Protein AF-A0A382SVU5-F1 (afdb_monomer_lite)

Organism: NCBI:txid408172

Secondary structure (DSSP, 8-state):
--HHHHHHHHHHHHHHHHHHHHHHHHHH-GGGGGS-HHHHHHHHHHHHHHHHHHHTTTS---HHHHHHHHHHHHHHHHHHHHHHT-HHHHHHHHHHHHHHHHHHHTPPPPTTIIIIIHHHHHHHHHSPPPTTGGGT-STTT---HHHHHHHHT-BTTTBTTTTTHHHHHHHHHHHHHHHIIIII-SS----HHHHHHHHHHHHHHHHTTSTTTTTTHHHHHHHHHHHHHHHHHHHHHHHHTS-----

pLDDT: mean 88.9, std 10.27, range [45.38, 98.56]

Radius of gyration: 19.32 Å; chains: 1; bounding box: 48×36×71 Å

Foldseek 3Di:
DPLVVVLVLVVLVQQLLLLQLCVQCVVPPVVSLPDASLNSNVSSLVSQLVCLVVCLQPDFLAAVNLVVSSVSSNVSSVVSCVVVVCVVLVVLLVVLLVVLVVLLVPADAAPCCVPQLQVLLVCSHVHRDDPPPCVVDVSSVDDDSLSSSQNSSQHPPCGNSCSLCLLVSLLSSLLSNLCCVAPVPPDDDPDPSNVLSVVLNVCLVVVCSHSNHPPDVNSVVSVVSVCVVVVVVVVVVVVVVPPPDDD

Structure (mmCIF, N/CA/C/O backbone):
data_AF-A0A382SVU5-F1
#
_entry.id   AF-A0A382SVU5-F1
#
loop_
_atom_site.group_PDB
_atom_site.id
_atom_site.type_symbol
_atom_site.label_atom_id
_atom_site.label_alt_id
_atom_site.label_comp_id
_atom_site.label_asym_id
_atom_site.label_entity_id
_atom_site.label_seq_id
_atom_site.pdbx_PDB_ins_code
_atom_site.Cartn_x
_atom_site.Cartn_y
_atom_site.Cartn_z
_atom_site.occupancy
_atom_site.B_iso_or_equiv
_atom_site.auth_seq_id
_atom_site.auth_comp_id
_atom_site.auth_asym_id
_atom_site.auth_atom_id
_atom_site.pdbx_PDB_model_num
ATOM 1 N N . MET A 1 1 ? -5.763 6.415 -20.884 1.00 79.56 1 MET A N 1
ATOM 2 C CA . MET A 1 1 ? -6.146 5.167 -20.185 1.00 79.56 1 MET A CA 1
ATOM 3 C C . MET A 1 1 ? -7.650 5.189 -19.975 1.00 79.56 1 MET A C 1
ATOM 5 O O . MET A 1 1 ? -8.168 6.258 -19.690 1.00 79.56 1 MET A O 1
ATOM 9 N N . ASN A 1 2 ? -8.350 4.063 -20.115 1.00 90.50 2 ASN A N 1
ATOM 10 C CA . ASN A 1 2 ? -9.767 3.999 -19.753 1.00 90.50 2 ASN A CA 1
ATOM 11 C C . ASN A 1 2 ? -9.898 4.060 -18.217 1.00 90.50 2 ASN A C 1
ATOM 13 O O . ASN A 1 2 ? -9.354 3.204 -17.521 1.00 90.50 2 ASN A O 1
ATOM 17 N N . TYR A 1 3 ? -10.598 5.065 -17.687 1.00 91.00 3 TYR A N 1
ATOM 18 C CA . TYR A 1 3 ? -10.738 5.264 -16.241 1.00 91.00 3 TYR A CA 1
ATOM 19 C C . TYR A 1 3 ? -11.502 4.133 -15.543 1.00 91.00 3 TYR A C 1
ATOM 21 O O . TYR A 1 3 ? -11.160 3.781 -14.417 1.00 91.00 3 TYR A O 1
ATOM 29 N N . LEU A 1 4 ? -12.472 3.507 -16.220 1.00 93.00 4 LEU A N 1
ATOM 30 C CA . LEU A 1 4 ? -13.180 2.335 -15.691 1.00 93.00 4 LEU A CA 1
ATOM 31 C C . LEU A 1 4 ? -12.237 1.141 -15.549 1.00 93.00 4 LEU A C 1
ATOM 33 O O . LEU A 1 4 ? -12.278 0.425 -14.551 1.00 93.00 4 LEU A O 1
ATOM 37 N N . LEU A 1 5 ? -11.346 0.960 -16.526 1.00 94.19 5 LEU A N 1
ATOM 38 C CA . LEU A 1 5 ? -10.322 -0.077 -16.467 1.00 94.19 5 LEU A CA 1
ATOM 39 C C . LEU A 1 5 ? -9.361 0.178 -15.299 1.00 94.19 5 LEU A C 1
ATOM 41 O O . LEU A 1 5 ? -9.070 -0.735 -14.534 1.00 94.19 5 LEU A O 1
ATOM 45 N N . LEU A 1 6 ? -8.917 1.426 -15.124 1.00 94.31 6 LEU A N 1
ATOM 46 C CA . LEU A 1 6 ? -8.046 1.817 -14.014 1.00 94.31 6 LEU A CA 1
ATOM 47 C C . LEU A 1 6 ? -8.702 1.543 -12.653 1.00 94.31 6 LEU A C 1
ATOM 49 O O . LEU A 1 6 ? -8.064 0.965 -11.777 1.00 94.31 6 LEU A O 1
ATOM 53 N N . TYR A 1 7 ? -9.978 1.906 -12.502 1.00 95.50 7 TYR A N 1
ATOM 54 C CA . TYR A 1 7 ? -10.765 1.643 -11.297 1.00 95.50 7 TYR A CA 1
ATOM 55 C C . TYR A 1 7 ? -10.856 0.146 -10.994 1.00 95.50 7 TYR A C 1
ATOM 57 O O . TYR A 1 7 ? -10.564 -0.284 -9.879 1.00 95.50 7 TYR A O 1
ATOM 65 N N . PHE A 1 8 ? -11.189 -0.663 -12.002 1.00 95.81 8 PHE A N 1
ATOM 66 C CA . PHE A 1 8 ? -11.303 -2.112 -11.856 1.00 95.81 8 PHE A CA 1
ATOM 67 C C . PHE A 1 8 ? -9.983 -2.759 -11.417 1.00 95.81 8 PHE A C 1
ATOM 69 O O . PHE A 1 8 ? -9.957 -3.550 -10.473 1.00 95.81 8 PHE A O 1
ATOM 76 N N . PHE A 1 9 ? -8.871 -2.381 -12.049 1.00 96.31 9 PHE A N 1
ATOM 77 C CA . PHE A 1 9 ? -7.551 -2.872 -11.658 1.00 96.31 9 PHE A CA 1
ATOM 78 C C . PHE A 1 9 ? -7.143 -2.402 -10.263 1.00 96.31 9 PHE A C 1
ATOM 80 O O . PHE A 1 9 ? -6.614 -3.199 -9.494 1.00 96.31 9 PHE A O 1
ATOM 87 N N . ALA A 1 10 ? -7.418 -1.146 -9.905 1.00 96.38 10 ALA A N 1
ATOM 88 C CA . ALA A 1 10 ? -7.145 -0.639 -8.566 1.00 96.38 10 ALA A CA 1
ATOM 89 C C . ALA A 1 10 ? -7.921 -1.431 -7.495 1.00 96.38 10 ALA A C 1
ATOM 91 O O . ALA A 1 10 ? -7.346 -1.766 -6.461 1.00 96.38 10 ALA A O 1
ATOM 92 N N . ILE A 1 11 ? -9.179 -1.812 -7.760 1.00 97.00 11 ILE A N 1
ATOM 93 C CA . ILE A 1 11 ? -9.968 -2.670 -6.860 1.00 97.00 11 ILE A CA 1
ATOM 94 C C . ILE A 1 11 ? -9.332 -4.051 -6.720 1.00 97.00 11 ILE A C 1
ATOM 96 O O . ILE A 1 11 ? -9.135 -4.531 -5.602 1.00 97.00 11 ILE A O 1
ATOM 100 N N . ILE A 1 12 ? -9.000 -4.698 -7.841 1.00 97.25 12 ILE A N 1
ATOM 101 C CA . ILE A 1 12 ? -8.381 -6.031 -7.827 1.00 97.25 12 ILE A CA 1
ATOM 102 C C . ILE A 1 12 ? -7.067 -6.003 -7.050 1.00 97.25 12 ILE A C 1
ATOM 104 O O . ILE A 1 12 ? -6.812 -6.890 -6.234 1.00 97.25 12 ILE A O 1
ATOM 108 N N . LEU A 1 13 ? -6.251 -4.972 -7.268 1.00 98.00 13 LEU A N 1
ATOM 109 C CA . LEU A 1 13 ? -5.008 -4.774 -6.538 1.00 98.00 13 LEU A CA 1
ATOM 110 C C . LEU A 1 13 ? -5.272 -4.586 -5.044 1.00 98.00 13 LEU A C 1
ATOM 112 O O . LEU A 1 13 ? -4.621 -5.254 -4.249 1.00 98.00 13 LEU A O 1
ATOM 116 N N . SER A 1 14 ? -6.262 -3.786 -4.637 1.00 98.06 14 SER A N 1
ATOM 117 C CA . SER A 1 14 ? -6.645 -3.680 -3.222 1.00 98.06 14 SER A CA 1
ATOM 118 C C . SER A 1 14 ? -7.032 -5.027 -2.615 1.00 98.06 14 SER A C 1
ATOM 120 O O . SER A 1 14 ? -6.564 -5.352 -1.525 1.00 98.06 14 SER A O 1
ATOM 122 N N . PHE A 1 15 ? -7.818 -5.847 -3.316 1.00 98.19 15 PHE A N 1
ATOM 123 C CA . PHE A 1 15 ? -8.156 -7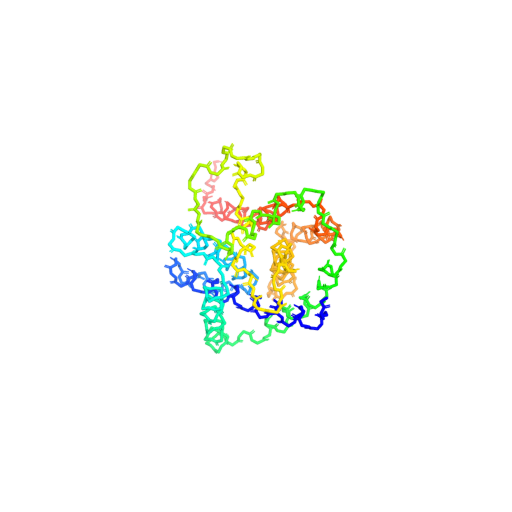.195 -2.849 1.00 98.19 15 PHE A CA 1
ATOM 124 C C . PHE A 1 15 ? -6.922 -8.089 -2.745 1.00 98.19 15 PHE A C 1
ATOM 126 O O . PHE A 1 15 ? -6.746 -8.779 -1.741 1.00 98.19 15 PHE A O 1
ATOM 133 N N . SER A 1 16 ? -6.028 -8.037 -3.732 1.00 98.44 16 SER A N 1
ATOM 134 C CA . SER A 1 16 ? -4.760 -8.759 -3.680 1.00 98.44 16 SER A CA 1
ATOM 135 C C . SER A 1 16 ? -3.897 -8.331 -2.493 1.00 98.44 16 SER A C 1
ATOM 137 O O . SER A 1 16 ? -3.329 -9.196 -1.825 1.00 98.44 16 SER A O 1
ATOM 139 N N . ILE A 1 17 ? -3.782 -7.024 -2.239 1.00 98.56 17 ILE A N 1
ATOM 140 C CA . ILE A 1 17 ? -3.004 -6.459 -1.134 1.00 98.56 17 ILE A CA 1
ATOM 141 C C . ILE A 1 17 ? -3.560 -6.987 0.192 1.00 98.56 17 ILE A C 1
ATOM 143 O O . ILE A 1 17 ? -2.821 -7.584 0.970 1.00 98.56 17 ILE A O 1
ATOM 147 N N . ILE A 1 18 ? -4.872 -6.879 0.418 1.00 98.44 18 ILE A N 1
ATOM 148 C CA . ILE A 1 18 ? -5.525 -7.406 1.628 1.00 98.44 18 ILE A CA 1
ATOM 149 C C . ILE A 1 18 ? -5.287 -8.918 1.770 1.00 98.44 18 ILE A C 1
ATOM 151 O O . ILE A 1 18 ? -4.985 -9.408 2.859 1.00 98.44 18 ILE A O 1
ATOM 155 N N . GLY A 1 19 ? -5.390 -9.674 0.674 1.00 98.12 19 GLY A N 1
ATOM 156 C CA . GLY A 1 19 ? -5.135 -11.112 0.668 1.00 98.12 19 GLY A CA 1
ATOM 157 C C . GLY A 1 19 ? -3.709 -11.477 1.079 1.00 98.12 19 GLY A C 1
ATOM 158 O O . GLY A 1 19 ? -3.516 -12.443 1.818 1.00 98.12 19 GLY A O 1
ATOM 159 N N . HIS A 1 20 ? -2.718 -10.691 0.655 1.00 98.50 20 HIS A N 1
ATOM 160 C CA . HIS A 1 20 ? -1.335 -10.803 1.123 1.00 98.50 20 HIS A CA 1
ATOM 161 C C . HIS A 1 20 ? -1.186 -10.421 2.599 1.00 98.50 20 HIS A C 1
ATOM 163 O O . HIS A 1 20 ? -0.471 -11.105 3.327 1.00 98.50 20 HIS A O 1
ATOM 169 N N . GLY A 1 21 ? -1.929 -9.422 3.076 1.00 98.12 21 GLY A N 1
ATOM 170 C CA . GLY A 1 21 ? -1.998 -9.089 4.499 1.00 98.12 21 GLY A CA 1
ATOM 171 C C . GLY A 1 21 ? -2.463 -10.255 5.363 1.00 98.12 21 GLY A C 1
ATOM 172 O O . GLY A 1 21 ? -1.823 -10.584 6.361 1.00 98.12 21 GLY A O 1
ATOM 173 N N . TYR A 1 22 ? -3.514 -10.961 4.937 1.00 97.81 22 TYR A N 1
ATOM 174 C CA . TYR A 1 22 ? -3.963 -12.160 5.643 1.00 97.81 22 TYR A CA 1
ATOM 175 C C . TYR A 1 22 ? -2.938 -13.302 5.612 1.00 97.81 22 TYR A C 1
ATOM 177 O O . TYR A 1 22 ? -2.816 -14.031 6.601 1.00 97.81 22 TYR A O 1
ATOM 185 N N . LEU A 1 23 ? -2.198 -13.479 4.509 1.00 97.81 23 LEU A N 1
ATOM 186 C CA . LEU A 1 23 ? -1.111 -14.464 4.449 1.00 97.81 23 LEU A CA 1
ATOM 187 C C . LEU A 1 23 ? -0.014 -14.117 5.454 1.00 97.81 23 LEU A C 1
ATOM 189 O O . LEU A 1 23 ? 0.355 -14.978 6.251 1.00 97.81 23 LEU A O 1
ATOM 193 N N . LEU A 1 24 ? 0.442 -12.861 5.466 1.00 97.88 24 LEU A N 1
ATOM 194 C CA . LEU A 1 24 ? 1.454 -12.392 6.409 1.00 97.88 24 LEU A CA 1
ATOM 195 C C . LEU A 1 24 ? 0.990 -12.581 7.856 1.00 97.88 24 LEU A C 1
ATOM 197 O O . LEU A 1 24 ? 1.716 -13.156 8.662 1.00 97.88 24 LEU A O 1
ATOM 201 N N . SER A 1 25 ? -0.243 -12.175 8.163 1.00 96.81 25 SER A N 1
ATOM 202 C CA . SER A 1 25 ? -0.864 -12.384 9.472 1.00 96.81 25 SER A CA 1
ATOM 203 C C . SER A 1 25 ? -0.825 -13.860 9.874 1.00 96.81 25 SER A C 1
ATOM 205 O O . SER A 1 25 ? -0.407 -14.195 10.975 1.00 96.81 25 SER A O 1
ATOM 207 N N . LYS A 1 26 ? -1.179 -14.782 8.971 1.00 95.38 26 LYS A N 1
ATOM 208 C CA . LYS A 1 26 ? -1.135 -16.224 9.256 1.00 95.38 26 LYS A CA 1
ATOM 209 C C . LYS A 1 26 ? 0.288 -16.750 9.502 1.00 95.38 26 LYS A C 1
ATOM 211 O O . LYS A 1 26 ? 0.428 -17.687 10.286 1.00 95.38 26 LYS A O 1
ATOM 216 N N . ILE A 1 27 ? 1.296 -16.199 8.821 1.00 96.12 27 ILE A N 1
ATOM 217 C CA . ILE A 1 27 ? 2.707 -16.606 8.938 1.00 96.12 27 ILE A CA 1
ATOM 218 C C . ILE A 1 27 ? 3.323 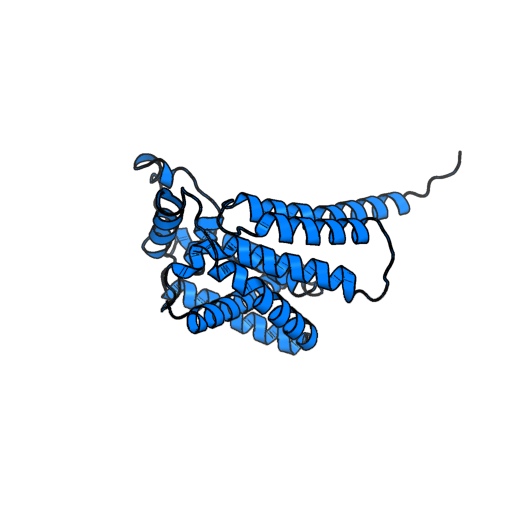-16.090 10.245 1.00 96.12 27 ILE A C 1
ATOM 220 O O . ILE A 1 27 ? 3.983 -16.857 10.937 1.00 96.12 27 ILE A O 1
ATOM 224 N N . ILE A 1 28 ? 3.103 -14.814 10.583 1.00 95.56 28 ILE A N 1
ATOM 225 C CA . ILE A 1 28 ? 3.740 -14.158 11.736 1.00 95.56 28 ILE A CA 1
ATOM 226 C C . ILE A 1 28 ? 2.997 -14.463 13.038 1.00 95.56 28 ILE A C 1
ATOM 228 O O . ILE A 1 28 ? 3.589 -14.971 13.986 1.00 95.56 28 ILE A O 1
ATOM 232 N N . ASN A 1 29 ? 1.710 -14.119 13.115 1.00 92.88 29 ASN A N 1
ATOM 233 C CA . ASN A 1 29 ? 0.902 -14.332 14.310 1.00 92.88 29 ASN A CA 1
ATOM 234 C C . ASN A 1 29 ? -0.588 -14.395 13.9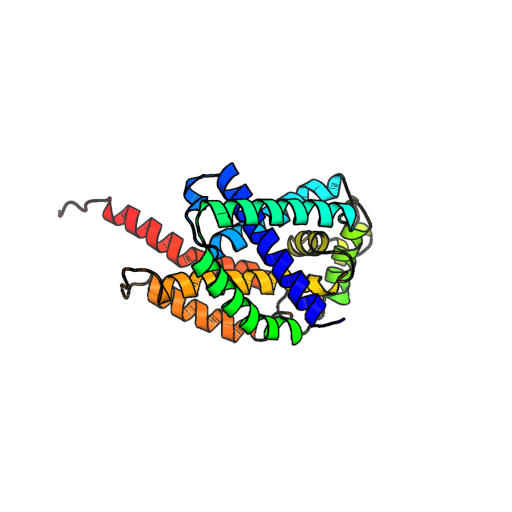46 1.00 92.88 29 ASN A C 1
ATOM 236 O O . ASN A 1 29 ? -1.179 -13.413 13.495 1.00 92.88 29 ASN A O 1
ATOM 240 N N . LYS A 1 30 ? -1.222 -15.541 14.225 1.00 92.62 30 LYS A N 1
ATOM 241 C CA . LYS A 1 30 ? -2.644 -15.787 13.945 1.00 92.62 30 LYS A CA 1
ATOM 242 C C . LYS A 1 30 ? -3.582 -14.766 14.592 1.00 92.62 30 LYS A C 1
ATOM 244 O O . LYS A 1 30 ? -4.652 -14.540 14.031 1.00 92.62 30 LYS A O 1
ATOM 249 N N . ASP A 1 31 ? -3.197 -14.128 15.694 1.00 91.56 31 ASP A N 1
ATOM 250 C CA . ASP A 1 31 ? -3.998 -13.082 16.340 1.00 91.56 31 ASP A CA 1
ATOM 251 C C . ASP A 1 31 ? -4.175 -11.858 15.435 1.00 91.56 31 ASP A C 1
ATOM 253 O O . ASP A 1 31 ? -5.247 -11.251 15.416 1.00 91.56 31 ASP A O 1
ATOM 257 N N . LEU A 1 32 ? -3.180 -11.563 14.586 1.00 93.19 32 LEU A N 1
ATOM 258 C CA . LEU A 1 32 ? -3.241 -10.472 13.609 1.00 93.19 32 LEU A CA 1
ATOM 259 C C . LEU A 1 32 ? -4.372 -10.667 12.605 1.00 93.19 32 LEU A C 1
ATOM 261 O O . LEU A 1 32 ? -4.892 -9.687 12.082 1.00 93.19 32 LEU A O 1
ATOM 265 N N . LEU A 1 33 ? -4.811 -11.909 12.355 1.00 93.12 33 LEU A N 1
ATOM 266 C CA . LEU A 1 33 ? -5.937 -12.176 11.460 1.00 93.12 33 LEU A CA 1
ATOM 267 C C . LEU A 1 33 ? -7.216 -11.488 11.942 1.00 93.12 33 LEU A C 1
ATOM 269 O O . LEU A 1 33 ? -8.105 -11.249 11.128 1.00 93.12 33 LEU A O 1
ATOM 273 N N . ASN A 1 34 ? -7.358 -11.241 13.247 1.00 90.25 34 ASN A N 1
ATOM 274 C CA . ASN A 1 34 ? -8.556 -10.655 13.848 1.00 90.25 34 ASN A CA 1
ATOM 275 C C . ASN A 1 34 ? -8.640 -9.137 13.684 1.00 90.25 34 ASN A C 1
ATOM 277 O O . ASN A 1 34 ? -9.691 -8.568 13.966 1.00 90.25 34 ASN A O 1
ATOM 281 N N . PHE A 1 35 ? -7.583 -8.491 13.193 1.00 91.31 35 PHE A N 1
ATOM 282 C CA . PHE A 1 35 ? -7.652 -7.084 12.835 1.00 91.31 35 PHE A CA 1
ATOM 283 C C . PHE A 1 35 ? -8.499 -6.844 11.585 1.00 91.31 35 PHE A C 1
ATOM 285 O O . PHE A 1 35 ? -8.598 -7.704 10.703 1.00 91.31 35 PHE A O 1
ATOM 292 N N . ASN A 1 36 ? -9.085 -5.646 11.531 1.00 92.50 36 ASN A N 1
ATOM 293 C CA . ASN A 1 36 ? -9.959 -5.204 10.450 1.00 92.50 36 ASN A CA 1
ATOM 294 C C . ASN A 1 36 ? -9.239 -5.156 9.091 1.00 92.50 36 ASN A C 1
ATOM 296 O O . ASN A 1 36 ? -8.007 -5.186 9.006 1.00 92.50 36 ASN A O 1
ATOM 300 N N . ILE A 1 37 ? -10.017 -5.050 8.012 1.00 95.44 37 ILE A N 1
ATOM 301 C CA . ILE A 1 37 ? -9.485 -5.012 6.641 1.00 95.44 37 ILE A CA 1
ATOM 302 C C . ILE A 1 37 ? -8.431 -3.912 6.427 1.00 95.44 37 ILE A C 1
ATOM 304 O O . ILE A 1 37 ? -7.492 -4.129 5.664 1.00 95.44 37 ILE A O 1
ATOM 308 N N . GLY A 1 38 ? -8.543 -2.760 7.094 1.00 96.00 38 GLY A N 1
ATOM 309 C CA . GLY A 1 38 ? -7.568 -1.669 6.974 1.00 96.00 38 GLY A CA 1
ATOM 310 C C . GLY A 1 38 ? -6.174 -2.090 7.435 1.00 96.00 38 GLY A C 1
ATOM 311 O O . GLY A 1 38 ? -5.202 -1.926 6.698 1.00 96.00 38 GLY A O 1
ATOM 312 N N . TYR A 1 39 ? -6.076 -2.730 8.604 1.00 95.44 39 TYR A N 1
ATOM 313 C CA . TYR A 1 39 ? -4.815 -3.307 9.077 1.00 95.44 39 TYR A CA 1
ATOM 314 C C . TYR A 1 39 ? -4.274 -4.376 8.125 1.00 95.44 39 TYR A C 1
ATOM 316 O O . TYR A 1 39 ? -3.079 -4.385 7.837 1.00 95.44 39 TYR A O 1
ATOM 324 N N . GLN A 1 40 ? -5.136 -5.248 7.597 1.00 97.25 40 GLN A N 1
ATOM 325 C CA . GLN A 1 40 ? -4.711 -6.262 6.624 1.00 97.25 40 GLN A CA 1
ATOM 326 C C . GLN A 1 40 ? -4.197 -5.622 5.333 1.00 97.25 40 GLN A C 1
ATOM 328 O O . GLN A 1 40 ? -3.211 -6.083 4.774 1.00 97.25 40 GLN A O 1
ATOM 333 N N . GLY A 1 41 ? -4.803 -4.527 4.877 1.00 97.56 41 GLY A N 1
ATOM 334 C CA . GLY A 1 41 ? -4.304 -3.753 3.744 1.00 97.56 41 GLY A CA 1
ATOM 335 C C . GLY A 1 41 ? -2.891 -3.215 3.982 1.00 97.56 41 GLY A C 1
ATOM 336 O O . GLY A 1 41 ? -2.009 -3.417 3.151 1.00 97.56 41 GLY A O 1
ATOM 337 N N . LEU A 1 42 ? -2.638 -2.607 5.147 1.00 97.00 42 LEU A N 1
ATOM 338 C CA . LEU A 1 42 ? -1.312 -2.081 5.508 1.00 97.00 42 LEU A CA 1
ATOM 339 C C . LEU A 1 42 ? -0.259 -3.194 5.651 1.00 97.00 42 LEU A C 1
ATOM 341 O O . LEU A 1 42 ? 0.846 -3.071 5.121 1.00 97.00 42 LEU A O 1
ATOM 345 N N . LEU A 1 43 ? -0.612 -4.314 6.293 1.00 97.19 43 LEU A N 1
ATOM 346 C CA . LEU A 1 43 ? 0.238 -5.511 6.358 1.00 97.19 43 LEU A CA 1
ATOM 347 C C . LEU A 1 43 ? 0.497 -6.105 4.969 1.00 97.19 43 LEU A C 1
ATOM 349 O O . LEU A 1 43 ? 1.584 -6.604 4.696 1.00 97.19 43 LEU A O 1
ATOM 353 N N . GLY A 1 44 ? -0.488 -6.031 4.080 1.00 97.81 44 GLY A N 1
ATOM 354 C CA . GLY A 1 44 ? -0.380 -6.459 2.695 1.00 97.81 44 GLY A CA 1
ATOM 355 C C . GLY A 1 44 ? 0.621 -5.641 1.898 1.00 97.81 44 GLY A C 1
ATOM 356 O O . GLY A 1 44 ? 1.439 -6.221 1.189 1.00 97.81 44 GLY A O 1
ATOM 357 N N . ILE A 1 45 ? 0.594 -4.311 2.049 1.00 97.00 45 ILE A N 1
ATOM 358 C CA . ILE A 1 45 ? 1.586 -3.411 1.445 1.00 97.00 45 ILE A CA 1
ATOM 359 C C . ILE A 1 45 ? 2.986 -3.801 1.920 1.00 97.00 45 ILE A C 1
ATOM 361 O O . ILE A 1 45 ? 3.878 -3.989 1.095 1.00 97.00 45 ILE A O 1
ATOM 365 N N . LEU A 1 46 ? 3.164 -3.982 3.232 1.00 95.88 46 LEU A N 1
ATOM 366 C CA . LEU A 1 46 ? 4.433 -4.420 3.814 1.00 95.88 46 LEU A CA 1
ATOM 367 C C . LEU A 1 46 ? 4.883 -5.782 3.263 1.00 95.88 46 LEU A C 1
ATOM 369 O O . LEU A 1 46 ? 6.051 -5.964 2.931 1.00 95.88 46 LEU A O 1
ATOM 373 N N . PHE A 1 47 ? 3.979 -6.755 3.155 1.00 97.62 47 PHE A N 1
ATOM 374 C CA . PHE A 1 47 ? 4.351 -8.083 2.675 1.00 97.62 47 PHE A CA 1
ATOM 375 C C . PHE A 1 47 ? 4.752 -8.064 1.202 1.00 97.62 47 PHE A C 1
ATOM 377 O O . PHE A 1 47 ? 5.762 -8.648 0.825 1.00 97.62 47 PHE A O 1
ATOM 384 N N . LEU A 1 48 ? 3.980 -7.360 0.378 1.00 97.88 48 LEU A N 1
ATOM 385 C CA . LEU A 1 48 ? 4.245 -7.195 -1.045 1.00 97.88 48 LEU A CA 1
ATOM 386 C C . LEU A 1 48 ? 5.590 -6.510 -1.303 1.00 97.88 48 LEU A C 1
ATOM 388 O O . LEU A 1 48 ? 6.340 -6.963 -2.166 1.00 97.88 48 LEU A O 1
ATOM 392 N N . THR A 1 49 ? 5.937 -5.467 -0.539 1.00 95.81 49 THR A N 1
ATOM 393 C CA . THR A 1 49 ? 7.260 -4.838 -0.663 1.00 95.81 49 THR A CA 1
ATOM 394 C C . THR A 1 49 ? 8.379 -5.790 -0.267 1.00 95.81 49 THR A C 1
ATOM 396 O O . THR A 1 49 ? 9.362 -5.885 -0.99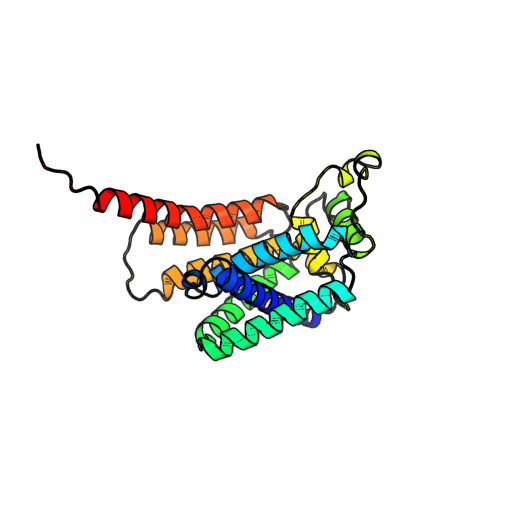7 1.00 95.81 49 THR A O 1
ATOM 399 N N . MET A 1 50 ? 8.226 -6.554 0.818 1.00 96.25 50 MET A N 1
ATOM 400 C CA . MET A 1 50 ? 9.215 -7.563 1.220 1.00 96.25 50 MET A CA 1
ATOM 401 C C . MET A 1 50 ? 9.393 -8.659 0.166 1.00 96.25 50 MET A C 1
ATOM 403 O O . MET A 1 50 ? 10.526 -9.003 -0.169 1.00 96.25 50 MET A O 1
ATOM 407 N N . ILE A 1 51 ? 8.296 -9.168 -0.407 1.00 97.25 51 ILE A N 1
ATOM 408 C CA . ILE A 1 51 ? 8.353 -10.128 -1.517 1.00 97.25 51 ILE A CA 1
ATOM 409 C C . ILE A 1 51 ? 9.128 -9.515 -2.679 1.00 97.25 51 ILE A C 1
ATOM 411 O O . ILE A 1 51 ? 10.087 -10.121 -3.143 1.00 97.25 51 ILE A O 1
ATOM 415 N N . SER A 1 52 ? 8.773 -8.293 -3.082 1.00 96.38 52 SER A N 1
ATOM 416 C CA . SER A 1 52 ? 9.435 -7.578 -4.171 1.00 96.38 52 SER A CA 1
ATOM 417 C C . SER A 1 52 ? 10.941 -7.418 -3.937 1.00 96.38 52 SER A C 1
ATOM 419 O O . SER A 1 52 ? 11.723 -7.550 -4.877 1.00 96.38 52 SER A O 1
ATOM 421 N N . TYR A 1 53 ? 11.372 -7.124 -2.708 1.00 94.88 53 TYR A N 1
ATOM 422 C CA . TYR A 1 53 ? 12.797 -7.028 -2.383 1.00 94.88 53 TYR A CA 1
ATOM 423 C C . TYR A 1 53 ? 13.529 -8.352 -2.587 1.00 94.88 53 TYR A C 1
ATOM 425 O O . TYR A 1 53 ? 14.674 -8.349 -3.022 1.00 94.88 53 TYR A O 1
ATOM 433 N N . ILE A 1 54 ? 12.880 -9.479 -2.306 1.00 95.50 54 ILE A N 1
ATOM 434 C CA . ILE A 1 54 ? 13.484 -10.806 -2.446 1.00 95.50 54 ILE A CA 1
ATOM 435 C C . ILE A 1 54 ? 13.460 -11.255 -3.910 1.00 95.50 54 ILE A C 1
ATOM 437 O O . ILE A 1 54 ? 14.458 -11.745 -4.437 1.00 95.50 54 ILE A O 1
ATOM 441 N N . THR A 1 55 ? 12.330 -11.095 -4.593 1.00 96.81 55 THR A N 1
ATOM 442 C CA . THR A 1 55 ? 12.109 -11.684 -5.917 1.00 96.81 55 THR A CA 1
ATOM 443 C C . THR A 1 55 ? 12.887 -10.988 -7.021 1.00 96.81 55 THR A C 1
ATOM 445 O O . THR A 1 55 ? 13.265 -11.661 -7.984 1.00 96.81 55 THR A O 1
ATOM 448 N N . ILE A 1 56 ? 13.200 -9.695 -6.878 1.00 95.69 56 ILE A N 1
ATOM 449 C CA . ILE A 1 56 ? 13.908 -8.943 -7.923 1.00 95.69 56 ILE A CA 1
ATOM 450 C C . ILE A 1 56 ? 15.312 -9.489 -8.215 1.00 95.69 56 ILE A C 1
ATOM 452 O O . ILE A 1 56 ? 15.824 -9.343 -9.326 1.00 95.69 56 ILE A O 1
ATOM 456 N N . PHE A 1 57 ? 15.942 -10.138 -7.228 1.00 94.06 57 PHE A N 1
ATOM 457 C CA . PHE A 1 57 ? 17.253 -10.769 -7.391 1.00 94.06 57 PHE A CA 1
ATOM 458 C C . PHE A 1 57 ? 17.184 -11.954 -8.356 1.00 94.06 57 PHE A C 1
ATOM 460 O O . PHE A 1 57 ? 18.138 -12.240 -9.077 1.00 94.06 57 PHE A O 1
ATOM 467 N N . PHE A 1 58 ? 16.034 -12.625 -8.412 1.00 94.56 58 PHE A N 1
ATOM 468 C CA . PHE A 1 58 ? 15.859 -13.863 -9.162 1.00 94.56 58 PHE A CA 1
ATOM 469 C C . PHE A 1 58 ? 15.063 -13.677 -10.447 1.00 94.56 58 PHE A C 1
ATOM 471 O O . PHE A 1 58 ? 15.301 -14.404 -11.411 1.00 94.56 58 PHE A O 1
ATOM 478 N N . THR A 1 59 ? 14.142 -12.716 -10.503 1.00 96.00 59 THR A N 1
ATOM 479 C CA . THR A 1 59 ? 13.239 -12.493 -11.639 1.00 96.00 59 THR A CA 1
ATOM 480 C C . THR A 1 59 ? 12.892 -11.019 -11.783 1.00 96.00 59 THR A C 1
ATOM 482 O O . THR A 1 59 ? 12.655 -10.349 -10.787 1.00 96.00 59 THR A O 1
ATOM 485 N N . LYS A 1 60 ? 12.794 -10.529 -13.023 1.00 96.38 60 LYS A N 1
ATOM 486 C CA . LYS A 1 60 ? 12.227 -9.203 -13.289 1.00 96.38 60 LYS A CA 1
ATOM 487 C C . LYS A 1 60 ? 10.754 -9.164 -12.884 1.00 96.38 60 LYS A C 1
ATOM 489 O O . LYS A 1 60 ? 10.045 -10.156 -13.088 1.00 96.38 60 LYS A O 1
ATOM 494 N N . HIS A 1 61 ? 10.265 -8.026 -12.407 1.00 97.00 61 HIS A N 1
ATOM 495 C CA . HIS A 1 61 ? 8.850 -7.832 -12.069 1.00 97.00 61 HIS A CA 1
ATOM 496 C C . HIS A 1 61 ? 8.018 -7.500 -13.312 1.00 97.00 61 HIS A C 1
ATOM 498 O O . HIS A 1 61 ? 7.351 -6.474 -13.410 1.00 97.00 61 HIS A O 1
ATOM 504 N N . GLY A 1 62 ? 8.120 -8.366 -14.321 1.00 96.38 62 GLY A N 1
ATOM 505 C CA . GLY A 1 62 ? 7.318 -8.280 -15.533 1.00 96.38 62 GLY A CA 1
ATOM 506 C C . GLY A 1 62 ? 5.916 -8.853 -15.324 1.00 96.38 62 GLY A C 1
ATOM 507 O O . GLY A 1 62 ? 5.580 -9.377 -14.262 1.00 96.38 62 GLY A O 1
ATOM 508 N N . TYR A 1 63 ? 5.106 -8.840 -16.384 1.00 97.56 63 TYR A N 1
ATOM 509 C CA . TYR A 1 63 ? 3.702 -9.255 -16.304 1.00 97.56 63 TYR A CA 1
ATOM 510 C C . TYR A 1 63 ? 3.491 -10.651 -15.714 1.00 97.56 63 TYR A C 1
ATOM 512 O O . TYR A 1 63 ? 2.604 -10.820 -14.890 1.00 97.56 63 TYR A O 1
ATOM 520 N N . ILE A 1 64 ? 4.300 -11.644 -16.097 1.00 97.19 64 ILE A N 1
ATOM 521 C CA . ILE A 1 64 ? 4.130 -13.027 -15.619 1.00 97.19 64 ILE A CA 1
ATOM 522 C C . ILE A 1 64 ? 4.290 -13.095 -14.096 1.00 97.19 64 ILE A C 1
ATOM 524 O O . ILE A 1 64 ? 3.425 -13.641 -13.416 1.00 97.19 64 ILE A O 1
ATOM 528 N N . HIS A 1 65 ? 5.362 -12.500 -13.563 1.00 97.38 65 HIS A N 1
ATOM 529 C CA . HIS A 1 65 ? 5.620 -12.456 -12.124 1.00 97.38 65 HIS A CA 1
ATOM 530 C C . HIS A 1 65 ? 4.457 -11.786 -11.381 1.00 97.38 65 HIS A C 1
ATOM 532 O O . HIS A 1 65 ? 3.883 -12.366 -10.461 1.00 97.38 65 HIS A O 1
ATOM 538 N N . ASN A 1 66 ? 4.068 -10.595 -11.836 1.00 97.88 66 ASN A N 1
ATOM 539 C CA . ASN A 1 66 ? 3.062 -9.775 -11.167 1.00 97.88 66 ASN A CA 1
ATOM 540 C C . ASN A 1 66 ? 1.662 -10.396 -11.238 1.00 97.88 66 ASN A C 1
ATOM 542 O O . ASN A 1 66 ? 0.919 -10.355 -10.261 1.00 97.88 66 ASN A O 1
ATOM 546 N N . ILE A 1 67 ? 1.300 -11.026 -12.361 1.00 98.19 67 ILE A N 1
ATOM 547 C CA . ILE A 1 67 ? 0.037 -11.765 -12.485 1.00 98.19 67 ILE A CA 1
ATOM 548 C C . ILE A 1 67 ? 0.003 -12.916 -11.480 1.00 98.19 67 ILE A C 1
ATOM 550 O O . ILE A 1 67 ? -0.981 -13.043 -10.758 1.00 98.19 67 ILE A O 1
ATOM 554 N N . ILE A 1 68 ? 1.061 -13.732 -11.398 1.00 98.19 68 ILE A N 1
ATOM 555 C CA . ILE A 1 68 ? 1.119 -14.857 -10.450 1.00 98.19 68 ILE A CA 1
ATOM 556 C C . ILE A 1 68 ? 0.979 -14.343 -9.013 1.00 98.19 68 ILE A C 1
ATOM 558 O O . ILE A 1 68 ? 0.147 -14.848 -8.256 1.00 98.19 68 ILE A O 1
ATOM 562 N N . LEU A 1 69 ? 1.745 -13.308 -8.659 1.00 98.31 69 LEU A N 1
ATOM 563 C CA . LEU A 1 69 ? 1.717 -12.684 -7.339 1.00 98.31 69 LEU A CA 1
ATOM 564 C C . LEU A 1 69 ? 0.304 -12.209 -6.968 1.00 98.31 69 LEU A C 1
ATOM 566 O O . LEU A 1 69 ? -0.226 -12.556 -5.909 1.00 98.31 69 LEU A O 1
ATOM 570 N N . HIS A 1 70 ? -0.349 -11.477 -7.871 1.00 98.25 70 HIS A N 1
ATOM 571 C CA . H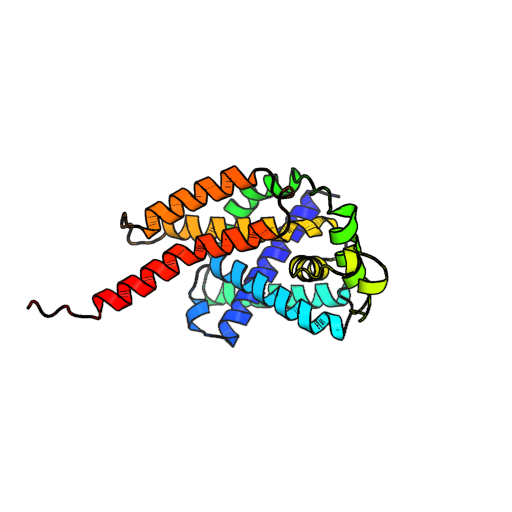IS A 1 70 ? -1.677 -10.932 -7.615 1.00 98.25 70 HIS A CA 1
ATOM 572 C C . HIS A 1 70 ? -2.787 -11.987 -7.651 1.00 98.25 70 HIS A C 1
ATOM 574 O O . HIS A 1 70 ? -3.739 -11.886 -6.877 1.00 98.25 70 HIS A O 1
ATOM 580 N N . VAL A 1 71 ? -2.654 -13.049 -8.450 1.00 98.50 71 VAL A N 1
ATOM 581 C CA . VAL A 1 71 ? -3.568 -14.201 -8.400 1.00 98.50 71 VAL A CA 1
ATOM 582 C C . VAL A 1 71 ? -3.495 -14.885 -7.033 1.00 98.50 71 VAL A C 1
ATOM 584 O O . VAL A 1 71 ? -4.538 -15.147 -6.436 1.00 98.50 71 VAL A O 1
ATOM 587 N N . ILE A 1 72 ? -2.294 -15.106 -6.483 1.00 98.44 72 ILE A N 1
ATOM 588 C CA . ILE A 1 72 ? -2.125 -15.661 -5.127 1.00 98.44 72 ILE A CA 1
ATOM 589 C C . ILE A 1 72 ? -2.807 -14.760 -4.089 1.00 98.44 72 ILE A C 1
ATOM 591 O O . ILE A 1 72 ? -3.512 -15.249 -3.201 1.00 98.44 72 ILE A O 1
ATOM 595 N N . GLY A 1 73 ? -2.639 -13.441 -4.212 1.00 98.38 73 GLY A N 1
ATOM 596 C CA . GLY A 1 73 ? -3.277 -12.477 -3.320 1.00 98.38 73 GLY A CA 1
ATOM 597 C C . GLY A 1 73 ? -4.797 -12.527 -3.389 1.00 98.38 73 GLY A C 1
ATOM 598 O O . GLY A 1 73 ? -5.450 -12.658 -2.356 1.00 98.38 73 GLY A O 1
ATOM 599 N N . VAL A 1 74 ? -5.371 -12.501 -4.591 1.00 98.50 74 VAL A N 1
ATOM 600 C CA . VAL A 1 74 ? -6.826 -12.568 -4.785 1.00 98.50 74 VAL A CA 1
ATOM 601 C C . VAL A 1 74 ? -7.397 -13.894 -4.273 1.00 98.50 74 VAL A C 1
ATOM 603 O O . VAL A 1 74 ? -8.406 -13.888 -3.569 1.00 98.50 74 VAL A O 1
ATOM 606 N N . LEU A 1 75 ? -6.748 -15.030 -4.547 1.00 98.25 75 LEU A N 1
ATOM 607 C CA . LEU A 1 75 ? -7.187 -16.334 -4.036 1.00 98.25 75 LEU A CA 1
ATOM 608 C C . LEU A 1 75 ? -7.178 -16.377 -2.502 1.00 98.25 75 LEU A C 1
ATOM 610 O O . LEU A 1 75 ? -8.146 -16.842 -1.892 1.00 98.25 75 LEU A O 1
ATOM 614 N N . SER A 1 76 ? -6.126 -15.843 -1.874 1.00 97.62 76 SER A N 1
ATOM 615 C CA . SER A 1 76 ? -6.064 -15.696 -0.416 1.00 97.62 76 SER A CA 1
ATOM 616 C C . SER A 1 76 ? -7.210 -14.827 0.108 1.00 97.62 76 SER A C 1
ATOM 618 O O . SER A 1 76 ? -7.924 -15.227 1.030 1.00 97.62 76 SER A O 1
ATOM 620 N N . PHE A 1 77 ? -7.452 -13.671 -0.512 1.00 97.75 77 PHE A N 1
ATOM 621 C CA . PHE A 1 77 ? -8.544 -12.781 -0.128 1.00 97.75 77 PHE A CA 1
ATOM 622 C C . PHE A 1 77 ? -9.907 -13.483 -0.184 1.00 97.75 77 PHE A C 1
ATOM 624 O O . PHE A 1 77 ? -10.645 -13.455 0.800 1.00 97.75 77 PHE A O 1
ATOM 631 N N . ILE A 1 78 ? -10.216 -14.186 -1.280 1.00 96.75 78 ILE A N 1
ATOM 632 C CA . ILE A 1 78 ? -11.471 -14.942 -1.438 1.00 96.75 78 ILE A CA 1
ATOM 633 C C . ILE A 1 78 ? -11.615 -16.009 -0.341 1.00 96.75 78 ILE A C 1
ATOM 635 O O . ILE A 1 78 ? -12.703 -16.178 0.220 1.00 96.75 78 ILE A O 1
ATOM 639 N N . TYR A 1 79 ? -10.533 -16.718 -0.005 1.00 95.81 79 TYR A N 1
ATOM 640 C CA . TYR A 1 79 ? -10.530 -17.709 1.073 1.00 95.81 79 TYR A CA 1
ATOM 641 C C . TYR A 1 79 ? -10.889 -17.081 2.430 1.00 95.81 79 TYR A C 1
ATOM 643 O O . TYR A 1 79 ? -11.780 -17.577 3.130 1.00 95.81 79 TYR A O 1
ATOM 651 N N . PHE A 1 80 ? -10.244 -15.971 2.800 1.00 94.38 80 PHE A N 1
ATOM 652 C CA . PHE A 1 80 ? -10.495 -15.306 4.082 1.00 94.38 80 PHE A CA 1
ATOM 653 C C . PHE A 1 80 ? -11.846 -14.586 4.134 1.00 94.38 80 PHE A C 1
ATOM 655 O O . PHE A 1 80 ? -12.495 -14.617 5.183 1.00 94.38 80 PHE A O 1
ATOM 662 N N . LEU A 1 81 ? -12.320 -14.038 3.011 1.00 92.25 81 LEU A N 1
ATOM 663 C CA . LEU A 1 81 ? -13.642 -13.423 2.891 1.00 92.25 81 LEU A CA 1
ATOM 664 C C . LEU A 1 81 ? -14.749 -14.416 3.273 1.00 92.25 81 LEU A C 1
ATOM 666 O O . LEU A 1 81 ? -15.602 -14.105 4.108 1.00 92.25 81 LEU A O 1
ATOM 670 N N . LYS A 1 82 ? -14.690 -15.640 2.726 1.00 90.50 82 LYS A N 1
ATOM 671 C CA . LYS A 1 82 ? -15.640 -16.719 3.046 1.00 90.50 82 LYS A CA 1
ATOM 672 C C . LYS A 1 82 ? -15.512 -17.175 4.496 1.00 90.50 82 LYS A C 1
ATOM 674 O O . LYS A 1 82 ? -16.516 -17.308 5.191 1.00 90.50 82 LYS A O 1
ATOM 679 N N . LYS A 1 83 ? -14.279 -17.396 4.962 1.00 90.81 83 LYS A N 1
ATOM 680 C CA . LYS A 1 83 ? -14.004 -17.944 6.297 1.00 90.81 83 LYS A CA 1
ATOM 681 C C . LYS A 1 83 ? -14.461 -17.022 7.428 1.00 90.81 83 LYS A C 1
ATOM 683 O O . LYS A 1 83 ? -14.996 -17.502 8.421 1.00 90.81 83 LYS A O 1
ATOM 688 N N . LYS A 1 84 ? -14.227 -15.715 7.296 1.00 88.81 84 LYS A N 1
ATOM 689 C CA . LYS A 1 84 ? -14.494 -14.731 8.354 1.00 88.81 84 LYS A CA 1
ATOM 690 C C . LYS A 1 84 ? -15.804 -13.952 8.170 1.00 88.81 84 LYS A C 1
ATOM 692 O O . LYS A 1 84 ? -16.155 -13.178 9.050 1.00 88.81 84 LYS A O 1
ATOM 697 N N . LYS A 1 85 ? -16.538 -14.161 7.066 1.00 84.50 85 LYS A N 1
ATOM 698 C CA . LYS A 1 85 ? -17.810 -13.475 6.750 1.00 84.50 85 LYS A CA 1
ATOM 699 C C . LYS A 1 85 ? -17.702 -11.939 6.797 1.00 84.50 85 LYS A C 1
ATOM 701 O O . LYS A 1 85 ? -18.576 -11.255 7.321 1.00 84.50 85 LYS A O 1
ATOM 706 N N . ILE A 1 86 ? -16.644 -11.394 6.199 1.00 86.00 86 ILE A N 1
ATOM 707 C CA . ILE A 1 86 ? -16.246 -9.972 6.267 1.00 86.00 86 ILE A CA 1
ATOM 708 C C . ILE A 1 86 ? -17.049 -9.089 5.271 1.00 86.00 86 ILE A C 1
ATOM 710 O O . ILE A 1 86 ? -16.591 -8.069 4.769 1.00 86.00 86 ILE A O 1
ATOM 714 N N . TYR A 1 87 ? -18.288 -9.463 4.937 1.00 88.94 87 TYR A N 1
ATOM 715 C CA . TYR A 1 87 ? -19.063 -8.793 3.879 1.00 88.94 87 TYR A CA 1
ATOM 716 C C . TYR A 1 87 ? -19.404 -7.330 4.206 1.00 88.94 87 TYR A C 1
ATOM 718 O O . TYR A 1 87 ? -19.393 -6.483 3.315 1.00 88.94 87 TYR A O 1
ATOM 726 N N . SER A 1 88 ? -19.671 -7.019 5.479 1.00 88.50 88 SER A N 1
ATOM 727 C CA . SER A 1 88 ? -19.993 -5.651 5.909 1.00 88.50 88 SER A CA 1
ATOM 728 C C . SER A 1 88 ? -18.772 -4.732 5.908 1.00 88.50 88 SER A C 1
ATOM 730 O O . SER A 1 88 ? -18.887 -3.544 5.636 1.00 88.50 88 SER A O 1
ATOM 732 N N . GLU A 1 89 ? -17.596 -5.255 6.234 1.00 92.12 89 GLU A N 1
ATOM 733 C CA . GLU A 1 89 ? -16.326 -4.532 6.137 1.00 92.12 89 GLU A CA 1
ATOM 734 C C . GLU A 1 89 ? -15.957 -4.281 4.671 1.00 92.12 89 GLU A C 1
ATOM 736 O O . GLU A 1 89 ? -15.544 -3.183 4.310 1.00 92.12 89 GLU A O 1
ATOM 741 N N . LEU A 1 90 ? -16.181 -5.270 3.799 1.00 94.12 90 LEU A N 1
ATOM 742 C CA . LEU A 1 90 ? -15.930 -5.136 2.367 1.00 94.12 90 LEU A CA 1
ATOM 743 C C . LEU A 1 90 ? -16.785 -4.032 1.732 1.00 94.12 90 LEU A C 1
ATOM 745 O O . LEU A 1 90 ? -16.264 -3.235 0.954 1.00 94.12 90 LEU A O 1
ATOM 749 N N . SER A 1 91 ? -18.074 -3.943 2.074 1.00 93.38 91 SER A N 1
ATOM 750 C CA . SER A 1 91 ? -18.933 -2.874 1.552 1.00 93.38 91 SER A CA 1
ATOM 751 C C . SER A 1 91 ? -18.469 -1.489 2.013 1.00 93.38 91 SER A C 1
ATOM 753 O O . SER A 1 91 ? -18.415 -0.562 1.203 1.00 93.38 91 SER A O 1
ATOM 755 N N . ARG A 1 92 ? -18.046 -1.356 3.279 1.00 94.56 92 ARG A N 1
ATOM 756 C CA . ARG A 1 92 ? -17.446 -0.119 3.806 1.00 94.56 92 ARG A CA 1
ATOM 757 C C . ARG A 1 92 ? -16.146 0.242 3.088 1.00 94.56 92 ARG A C 1
ATOM 759 O O . ARG A 1 92 ? -15.946 1.407 2.752 1.00 94.56 92 ARG A O 1
ATOM 766 N N . LEU A 1 93 ? -15.287 -0.743 2.816 1.00 96.25 93 LEU A N 1
ATOM 767 C CA . LEU A 1 93 ? -14.051 -0.531 2.065 1.00 96.25 93 LEU A CA 1
ATOM 768 C C . LEU A 1 93 ? -14.352 -0.017 0.658 1.00 96.25 93 LEU A C 1
ATOM 770 O O . LEU A 1 93 ? -13.764 0.978 0.254 1.00 96.25 93 LEU A O 1
ATOM 774 N N . ILE A 1 94 ? -15.271 -0.657 -0.069 1.00 96.44 94 ILE A N 1
ATOM 775 C CA . ILE A 1 94 ? -15.634 -0.258 -1.438 1.00 96.44 94 ILE A CA 1
ATOM 776 C C . ILE A 1 94 ? -16.186 1.172 -1.461 1.00 96.44 94 ILE A C 1
ATOM 778 O O . ILE A 1 94 ? -15.848 1.941 -2.363 1.00 96.44 94 ILE A O 1
ATOM 782 N N . LEU A 1 95 ? -16.981 1.561 -0.459 1.00 95.56 95 LEU A N 1
ATOM 783 C CA . LEU A 1 95 ? -17.485 2.928 -0.332 1.00 95.56 95 LEU A CA 1
ATOM 784 C C . LEU A 1 95 ? -16.340 3.941 -0.175 1.00 95.56 95 LEU A C 1
ATOM 786 O O . LEU A 1 95 ? -16.234 4.876 -0.967 1.00 95.56 95 LEU A O 1
ATOM 790 N N . ILE A 1 96 ? -15.458 3.729 0.808 1.00 95.19 96 ILE A N 1
ATOM 791 C CA . ILE A 1 96 ? -14.309 4.611 1.079 1.00 95.19 96 ILE A CA 1
ATOM 792 C C . ILE A 1 96 ? -13.374 4.669 -0.131 1.00 95.19 96 ILE A C 1
ATOM 794 O O . ILE A 1 96 ? -12.965 5.748 -0.554 1.00 95.19 96 ILE A O 1
ATOM 798 N N . PHE A 1 97 ? -13.078 3.513 -0.721 1.00 95.69 97 PHE A N 1
ATOM 799 C CA . PHE A 1 97 ? -12.265 3.385 -1.922 1.00 95.69 97 PHE A CA 1
ATOM 800 C C . PHE A 1 97 ? -12.839 4.218 -3.071 1.00 95.69 97 PHE A C 1
ATOM 802 O O . PHE A 1 97 ? -12.101 4.953 -3.716 1.00 95.69 97 PHE A O 1
ATOM 809 N N . THR A 1 98 ? -14.150 4.140 -3.313 1.00 95.19 98 THR A N 1
ATOM 810 C CA . THR A 1 98 ? -14.800 4.847 -4.427 1.00 95.19 98 THR A CA 1
ATOM 811 C C . THR A 1 98 ? -14.755 6.359 -4.236 1.00 95.19 98 THR A C 1
ATOM 813 O O . THR A 1 98 ? -14.459 7.079 -5.186 1.00 95.19 98 THR A O 1
ATOM 816 N N . ILE A 1 99 ? -14.967 6.841 -3.007 1.00 93.12 99 ILE A N 1
ATOM 817 C CA . ILE A 1 99 ? -14.839 8.266 -2.671 1.00 93.12 99 ILE A CA 1
ATOM 818 C C . ILE A 1 99 ? -13.398 8.738 -2.905 1.00 93.12 99 ILE A C 1
ATOM 820 O O . ILE A 1 99 ? -13.165 9.741 -3.579 1.00 93.12 99 ILE A O 1
ATOM 824 N N . LEU A 1 100 ? -12.416 7.992 -2.393 1.00 92.00 100 LEU A N 1
ATOM 825 C CA . LEU A 1 100 ? -11.004 8.363 -2.493 1.00 92.00 100 LEU A CA 1
ATOM 826 C C . LEU A 1 100 ? -10.417 8.148 -3.892 1.00 92.00 100 LEU A C 1
ATOM 828 O O . LEU A 1 100 ? -9.377 8.729 -4.202 1.00 92.00 100 LEU A O 1
ATOM 832 N N . PHE A 1 101 ? -11.050 7.351 -4.754 1.00 91.81 101 PHE A N 1
ATOM 833 C CA . PHE A 1 101 ? -10.578 7.107 -6.119 1.00 91.81 101 PHE A CA 1
ATOM 834 C C . PHE A 1 101 ? -10.522 8.387 -6.956 1.00 91.81 101 PHE A C 1
ATOM 836 O O . PHE A 1 101 ? -9.633 8.533 -7.791 1.00 91.81 101 PHE A O 1
ATOM 843 N N . ILE A 1 102 ? -11.397 9.358 -6.677 1.00 87.94 102 ILE A N 1
ATOM 844 C CA . ILE A 1 102 ? -11.361 10.682 -7.315 1.00 87.94 102 ILE A CA 1
ATOM 845 C C . ILE A 1 102 ? -9.989 11.344 -7.103 1.00 87.94 102 ILE A C 1
ATOM 847 O O . ILE A 1 102 ? -9.434 11.931 -8.029 1.00 87.94 102 ILE A O 1
ATOM 851 N N . GLY A 1 103 ? -9.390 11.175 -5.919 1.00 83.50 103 GLY A N 1
ATOM 852 C CA . GLY A 1 103 ? -8.053 11.689 -5.621 1.00 83.50 103 GLY A CA 1
ATOM 853 C C . GLY A 1 103 ? -6.950 11.058 -6.478 1.00 83.50 103 GLY A C 1
ATOM 854 O O . GLY A 1 103 ? -5.986 11.736 -6.825 1.00 83.50 103 GLY A O 1
ATOM 855 N N . LEU A 1 104 ? -7.097 9.788 -6.873 1.00 85.12 104 LEU A N 1
ATOM 856 C CA . LEU A 1 104 ? -6.153 9.119 -7.774 1.00 85.12 104 LEU A CA 1
ATOM 857 C C . LEU A 1 104 ? -6.238 9.680 -9.203 1.00 85.12 104 LEU A C 1
ATOM 859 O O . LEU A 1 104 ? -5.228 9.722 -9.900 1.00 85.12 104 LEU A O 1
ATOM 863 N N . LEU A 1 105 ? -7.414 10.148 -9.635 1.00 85.56 105 LEU A N 1
ATOM 864 C CA . LEU A 1 105 ? -7.617 10.727 -10.969 1.00 85.56 105 LEU A CA 1
ATOM 865 C C . LEU A 1 105 ? -7.048 12.145 -11.113 1.00 85.56 105 LEU A C 1
ATOM 867 O O . LEU A 1 105 ? -6.644 12.524 -12.208 1.00 85.56 105 LEU A O 1
ATOM 871 N N . ILE A 1 106 ? -7.015 12.917 -10.023 1.00 82.62 106 ILE A N 1
ATOM 872 C CA . ILE A 1 106 ? -6.544 14.316 -9.997 1.00 82.62 106 ILE A CA 1
ATOM 873 C C . ILE A 1 106 ? -5.085 14.380 -9.501 1.00 82.62 106 ILE A C 1
ATOM 875 O O . ILE A 1 106 ? -4.581 15.420 -9.077 1.00 82.62 106 ILE A O 1
ATOM 879 N N . ILE A 1 107 ? -4.380 13.246 -9.516 1.00 77.38 107 ILE A N 1
ATOM 880 C CA . ILE A 1 107 ? -3.014 13.182 -9.021 1.00 77.38 107 ILE A CA 1
ATOM 881 C C . ILE A 1 107 ? -2.088 14.017 -9.913 1.00 77.38 107 ILE A C 1
ATOM 883 O O . ILE A 1 107 ? -2.057 13.868 -11.134 1.00 77.38 107 ILE A O 1
ATOM 887 N N . VAL A 1 108 ? -1.327 14.908 -9.282 1.00 75.69 108 VAL A N 1
ATOM 888 C CA . VAL A 1 108 ? -0.228 15.627 -9.927 1.00 75.69 108 VAL A CA 1
ATOM 889 C C . VAL A 1 108 ? 1.059 14.956 -9.491 1.00 75.69 108 VAL A C 1
ATOM 891 O O . VAL A 1 108 ? 1.278 14.766 -8.293 1.00 75.69 108 VAL A O 1
ATOM 894 N N . ASN A 1 109 ? 1.884 14.573 -10.458 1.00 74.69 109 ASN A N 1
ATOM 895 C CA . ASN A 1 109 ? 3.151 13.912 -10.185 1.00 74.69 109 ASN A CA 1
ATOM 896 C C . ASN A 1 109 ? 4.112 14.873 -9.481 1.00 74.69 109 ASN A C 1
ATOM 898 O O . ASN A 1 109 ? 4.148 16.059 -9.799 1.00 74.69 109 ASN A O 1
ATOM 902 N N . HIS A 1 110 ? 4.912 14.339 -8.560 1.00 74.69 110 HIS A N 1
ATOM 903 C CA . HIS A 1 110 ? 6.075 15.043 -8.032 1.00 74.69 110 HIS A CA 1
ATOM 904 C C . HIS A 1 110 ? 7.058 15.360 -9.168 1.00 74.69 110 HIS A C 1
ATOM 906 O O . HIS A 1 110 ? 7.185 14.560 -10.101 1.00 74.69 110 HIS A O 1
ATOM 912 N N . ASP A 1 111 ? 7.782 16.474 -9.057 1.00 77.31 111 ASP A N 1
ATOM 913 C CA . ASP A 1 111 ? 8.707 16.964 -10.092 1.00 77.31 111 ASP A CA 1
ATOM 914 C C . ASP A 1 111 ? 9.740 15.897 -10.498 1.00 77.31 111 ASP A C 1
ATOM 916 O O . ASP A 1 111 ? 10.038 15.692 -11.675 1.00 77.31 111 ASP A O 1
ATOM 920 N N . ASP A 1 112 ? 10.196 15.119 -9.519 1.00 78.75 112 ASP A N 1
ATOM 921 C CA . ASP A 1 112 ? 11.179 14.053 -9.706 1.00 78.75 112 ASP A CA 1
ATOM 922 C C . ASP A 1 112 ? 10.640 12.758 -10.324 1.00 78.75 112 ASP A C 1
ATOM 924 O O . ASP A 1 112 ? 11.415 11.849 -10.652 1.00 78.75 112 ASP A O 1
ATOM 928 N N . PHE A 1 113 ? 9.318 12.613 -10.465 1.00 82.75 113 PHE A N 1
ATOM 929 C CA . PHE A 1 113 ? 8.744 11.317 -10.808 1.00 82.75 113 PHE A CA 1
ATOM 930 C C . PHE A 1 113 ? 9.243 10.798 -12.154 1.00 82.75 113 PHE A C 1
ATOM 932 O O . PHE A 1 113 ? 9.694 9.656 -12.255 1.00 82.75 113 PHE A O 1
ATOM 939 N N . ASN A 1 114 ? 9.184 11.648 -13.178 1.00 83.88 114 ASN A N 1
ATOM 940 C CA . ASN A 1 114 ? 9.633 11.286 -14.518 1.00 83.88 114 ASN A CA 1
ATOM 941 C C . ASN A 1 114 ? 11.148 11.059 -14.560 1.00 83.88 114 ASN A C 1
ATOM 943 O O . ASN A 1 114 ? 11.619 10.280 -15.384 1.00 83.88 114 ASN A O 1
ATOM 947 N N . TYR A 1 115 ? 11.900 11.724 -13.679 1.00 82.62 115 TYR A N 1
ATOM 948 C CA . TYR A 1 115 ? 13.354 11.676 -13.677 1.00 82.62 115 TYR A CA 1
ATOM 949 C C . TYR A 1 115 ? 13.885 10.333 -13.156 1.00 82.62 115 TYR A C 1
ATOM 951 O O . TYR A 1 115 ? 14.595 9.640 -13.888 1.00 82.62 115 TYR A O 1
ATOM 959 N N . TYR A 1 116 ? 13.520 9.927 -11.932 1.00 82.00 116 TYR A N 1
ATOM 960 C CA . TYR A 1 116 ? 14.031 8.671 -11.355 1.00 82.00 116 TYR A CA 1
ATOM 961 C C . TYR A 1 116 ? 12.978 7.706 -10.819 1.00 82.00 116 TYR A C 1
ATOM 963 O O . TYR A 1 116 ? 13.217 6.503 -10.844 1.00 82.00 116 TYR A O 1
ATOM 971 N N . HIS A 1 117 ? 11.799 8.156 -10.381 1.00 87.00 117 HIS A N 1
ATOM 972 C CA . HIS A 1 117 ? 10.819 7.214 -9.826 1.00 87.00 117 HIS A CA 1
ATOM 973 C C . HIS A 1 117 ? 10.259 6.273 -10.905 1.00 87.00 117 HIS A C 1
ATOM 975 O O . HIS A 1 117 ? 10.181 5.057 -10.700 1.00 87.00 117 HIS A O 1
ATOM 981 N N . LEU A 1 118 ? 9.872 6.829 -12.057 1.00 89.00 118 LEU A N 1
ATOM 982 C CA . LEU A 1 118 ? 9.312 6.086 -13.181 1.00 89.00 118 LEU A CA 1
ATOM 983 C C . LEU A 1 118 ? 10.368 5.200 -13.838 1.00 89.00 118 LEU A C 1
ATOM 985 O O . LEU A 1 118 ? 10.131 4.009 -14.026 1.00 89.00 118 LEU A O 1
ATOM 989 N N . THR A 1 119 ? 11.527 5.774 -14.164 1.00 89.19 119 THR A N 1
ATOM 990 C CA . THR A 1 119 ? 12.623 5.079 -14.852 1.00 89.19 119 THR A CA 1
ATOM 991 C C . THR A 1 119 ? 13.158 3.924 -14.013 1.00 89.19 119 THR A C 1
ATOM 993 O O . THR A 1 119 ? 13.308 2.817 -14.527 1.00 89.19 119 THR A O 1
ATOM 996 N N . TYR A 1 120 ? 13.340 4.130 -12.706 1.00 89.69 120 TYR A N 1
ATOM 997 C CA . TYR A 1 120 ? 13.756 3.068 -11.799 1.00 89.69 120 TYR A CA 1
ATOM 998 C C . TYR A 1 120 ? 12.693 1.968 -11.700 1.00 89.69 120 TYR A C 1
ATOM 1000 O O . TYR A 1 120 ? 13.006 0.793 -11.884 1.00 89.69 120 TYR A O 1
ATOM 1008 N N . SER A 1 121 ? 11.425 2.330 -11.463 1.00 92.50 121 SER A N 1
ATOM 1009 C CA . SER A 1 121 ? 10.337 1.347 -11.335 1.00 92.50 121 SER A CA 1
ATOM 1010 C C . SER A 1 121 ? 10.159 0.524 -12.616 1.00 92.50 121 SER A C 1
ATOM 1012 O O . SER A 1 121 ? 10.007 -0.690 -12.532 1.00 92.50 121 SER A O 1
ATOM 1014 N N . LEU A 1 122 ? 10.227 1.152 -13.797 1.00 93.31 122 LEU A N 1
ATOM 1015 C CA . LEU A 1 122 ? 10.185 0.455 -15.089 1.00 93.31 122 LEU A CA 1
ATOM 1016 C C . LEU A 1 122 ? 11.393 -0.465 -15.276 1.00 93.31 122 LEU A C 1
ATOM 1018 O O . LEU A 1 122 ? 11.219 -1.616 -15.677 1.00 93.31 122 LEU A O 1
ATOM 1022 N N . GLY A 1 123 ? 12.592 -0.012 -14.903 1.00 92.12 123 GLY A N 1
ATOM 1023 C CA . GLY A 1 123 ? 13.805 -0.827 -14.951 1.00 92.12 123 GLY A CA 1
ATOM 1024 C C . GLY A 1 123 ? 13.659 -2.150 -14.192 1.00 92.12 123 GLY A C 1
ATOM 1025 O O . GLY A 1 123 ? 14.061 -3.191 -14.708 1.00 92.12 123 GLY A O 1
ATOM 1026 N N . LEU A 1 124 ? 12.996 -2.139 -13.028 1.00 93.31 124 LEU A N 1
ATOM 1027 C CA . LEU A 1 124 ? 12.690 -3.349 -12.246 1.00 93.31 124 LEU A CA 1
ATOM 1028 C C . LEU A 1 124 ? 11.674 -4.287 -12.928 1.00 93.31 124 LEU A C 1
ATOM 1030 O O . LEU A 1 124 ? 11.645 -5.486 -12.646 1.00 93.31 124 LEU A O 1
ATOM 1034 N N . THR A 1 125 ? 10.819 -3.769 -13.814 1.00 95.31 125 THR A N 1
ATOM 1035 C CA . THR A 1 125 ? 9.860 -4.598 -14.572 1.00 95.31 125 THR A CA 1
ATOM 1036 C C . THR A 1 125 ? 10.502 -5.276 -15.778 1.00 95.31 125 THR A C 1
ATOM 1038 O O . THR A 1 125 ? 10.090 -6.362 -16.198 1.00 95.31 125 THR A O 1
ATOM 1041 N N . GLU A 1 126 ? 11.545 -4.655 -16.321 1.00 93.38 126 GLU A N 1
ATOM 1042 C CA . GLU A 1 126 ? 12.245 -5.114 -17.516 1.00 93.38 126 GLU A CA 1
ATOM 1043 C C . GLU A 1 126 ? 13.436 -6.007 -17.180 1.00 93.38 126 GLU A C 1
ATOM 1045 O O . GLU A 1 126 ? 13.740 -6.930 -17.941 1.00 93.38 126 GLU A O 1
ATOM 1050 N N . ASN A 1 127 ? 14.051 -5.789 -16.017 1.00 92.62 127 ASN A N 1
ATOM 1051 C CA . ASN A 1 127 ? 15.297 -6.417 -15.614 1.00 92.62 127 ASN A CA 1
ATOM 1052 C C . ASN A 1 127 ? 15.256 -6.921 -14.169 1.00 92.62 127 ASN A C 1
ATOM 1054 O O . ASN A 1 127 ? 14.496 -6.440 -13.333 1.00 92.62 127 ASN A O 1
ATOM 1058 N N . LYS A 1 128 ? 16.113 -7.902 -13.878 1.00 91.50 128 LYS A N 1
ATOM 1059 C CA . LYS A 1 128 ? 16.476 -8.239 -12.495 1.00 91.50 128 LYS A CA 1
ATOM 1060 C C . LYS A 1 128 ? 17.356 -7.122 -11.941 1.00 91.50 128 LYS A C 1
ATOM 1062 O O . LYS A 1 128 ? 17.942 -6.363 -12.714 1.00 91.50 128 LYS A O 1
ATOM 1067 N N . ILE A 1 129 ? 17.479 -7.027 -10.621 1.00 87.94 129 ILE A N 1
ATOM 1068 C CA . ILE A 1 129 ? 18.343 -6.002 -10.036 1.00 87.94 129 ILE A CA 1
ATOM 1069 C C . ILE A 1 129 ? 19.804 -6.268 -10.424 1.00 87.94 129 ILE A C 1
ATOM 1071 O O . ILE A 1 129 ? 20.310 -7.379 -10.266 1.00 87.94 129 ILE A O 1
ATOM 1075 N N . PHE A 1 130 ? 20.472 -5.241 -10.946 1.00 82.88 130 PHE A N 1
ATOM 1076 C CA . PHE A 1 130 ? 21.902 -5.269 -11.232 1.00 82.88 130 PHE A CA 1
ATOM 1077 C C . PHE A 1 130 ? 22.641 -4.473 -10.159 1.00 82.88 130 PHE A C 1
ATOM 1079 O O . PHE A 1 130 ? 22.261 -3.349 -9.824 1.00 82.88 130 PHE A O 1
ATOM 1086 N N . PHE A 1 131 ? 23.708 -5.044 -9.611 1.00 83.88 131 PHE A N 1
ATOM 1087 C CA . PHE A 1 131 ? 24.575 -4.313 -8.695 1.00 83.88 131 PHE A CA 1
ATOM 1088 C C . PHE A 1 131 ? 25.432 -3.299 -9.461 1.00 83.88 131 PHE A C 1
ATOM 1090 O O . PHE A 1 131 ? 25.769 -3.505 -10.624 1.00 83.88 131 PHE A O 1
ATOM 1097 N N . GLY A 1 132 ? 25.775 -2.185 -8.810 1.00 82.19 132 GLY A N 1
ATOM 1098 C CA . GLY A 1 132 ? 26.597 -1.129 -9.413 1.00 82.19 132 GLY A CA 1
ATOM 1099 C C . GLY A 1 132 ? 25.832 -0.106 -10.262 1.00 82.19 132 GLY A C 1
ATOM 1100 O O . GLY A 1 132 ? 26.457 0.803 -10.804 1.00 82.19 132 GLY A O 1
ATOM 1101 N N . LEU A 1 133 ? 24.493 -0.173 -10.330 1.00 81.62 133 LEU A N 1
ATOM 1102 C CA . LEU A 1 133 ? 23.679 0.795 -11.087 1.00 81.62 133 LEU A CA 1
ATOM 1103 C C . LEU A 1 133 ? 23.878 2.251 -10.630 1.00 81.62 133 LEU A C 1
ATOM 1105 O O . LEU A 1 133 ? 23.801 3.174 -11.441 1.00 81.62 133 LEU A O 1
ATOM 1109 N N . GLY A 1 134 ? 24.225 2.458 -9.358 1.00 80.75 134 GLY A N 1
ATOM 1110 C CA . GLY A 1 134 ? 24.540 3.777 -8.809 1.00 80.75 134 GLY A CA 1
ATOM 1111 C C . GLY A 1 134 ? 25.733 4.485 -9.471 1.00 80.75 134 GLY A C 1
ATOM 1112 O O . GLY A 1 134 ? 25.864 5.697 -9.318 1.00 80.75 134 GLY A O 1
ATOM 1113 N N . HIS A 1 135 ? 26.588 3.781 -10.224 1.00 84.12 135 HIS A N 1
ATOM 1114 C CA . HIS A 1 135 ? 27.674 4.408 -10.989 1.00 84.12 135 HIS A CA 1
ATOM 1115 C C . HIS A 1 135 ? 27.198 5.087 -12.281 1.00 84.12 135 HIS A C 1
ATOM 1117 O O . HIS A 1 135 ? 27.889 5.974 -12.774 1.00 84.12 135 HIS A O 1
ATOM 1123 N N . PHE A 1 136 ? 26.029 4.716 -12.814 1.00 81.38 136 PHE A N 1
ATOM 1124 C CA . PHE A 1 136 ? 25.540 5.240 -14.093 1.00 81.38 136 PHE A CA 1
ATOM 1125 C C . PHE A 1 136 ? 24.803 6.573 -13.960 1.00 81.38 136 PHE A C 1
ATOM 1127 O O . PHE A 1 136 ? 24.927 7.432 -14.829 1.00 81.38 136 PHE A O 1
ATOM 1134 N N . SER A 1 137 ? 24.016 6.767 -12.897 1.00 80.06 137 SER A N 1
ATOM 1135 C CA . SER A 1 137 ? 23.311 8.034 -12.671 1.00 80.06 137 SER A CA 1
ATOM 1136 C C . SER A 1 137 ? 22.910 8.225 -11.209 1.00 80.06 137 SER A C 1
ATOM 1138 O O . SER A 1 137 ? 22.862 7.275 -10.426 1.00 80.06 137 SER A O 1
ATOM 1140 N N . HIS A 1 138 ? 22.592 9.469 -10.835 1.00 78.31 138 HIS A N 1
ATOM 1141 C CA . HIS A 1 138 ? 22.118 9.794 -9.489 1.00 78.31 138 HIS A CA 1
ATOM 1142 C C . HIS A 1 138 ? 20.783 9.112 -9.156 1.00 78.31 138 HIS A C 1
ATOM 1144 O O . HIS A 1 138 ? 20.611 8.624 -8.043 1.00 78.31 138 HIS A O 1
ATOM 1150 N N . GLY A 1 139 ? 19.879 8.995 -10.133 1.00 73.44 139 GLY A N 1
ATOM 1151 C CA . GLY A 1 139 ? 18.572 8.358 -9.948 1.00 73.44 139 GLY A CA 1
ATOM 1152 C C . GLY A 1 139 ? 18.652 6.880 -9.554 1.00 73.44 139 GLY A C 1
ATOM 1153 O O . GLY A 1 139 ? 17.802 6.400 -8.814 1.00 73.44 139 GLY A O 1
ATOM 1154 N N . TYR A 1 140 ? 19.704 6.168 -9.972 1.00 76.94 140 TYR A N 1
ATOM 1155 C CA . TYR A 1 140 ? 19.922 4.769 -9.589 1.00 76.94 140 TYR A CA 1
ATOM 1156 C C . TYR A 1 140 ? 20.614 4.588 -8.234 1.00 76.94 140 TYR A C 1
ATOM 1158 O O . TYR A 1 140 ? 20.699 3.460 -7.752 1.00 76.94 140 TYR A O 1
ATOM 1166 N N . LYS A 1 141 ? 21.113 5.666 -7.613 1.00 79.88 141 LYS A N 1
ATOM 1167 C CA . LYS A 1 141 ? 21.709 5.612 -6.266 1.00 79.88 141 LYS A CA 1
ATOM 1168 C C . LYS A 1 141 ? 20.647 5.537 -5.172 1.00 79.88 141 LYS A C 1
ATOM 1170 O O . LYS A 1 141 ? 20.899 4.968 -4.113 1.00 79.88 141 LYS A O 1
ATOM 1175 N N . HIS A 1 142 ? 19.472 6.108 -5.425 1.00 74.19 142 HIS A N 1
ATOM 1176 C CA . HIS A 1 142 ? 18.409 6.225 -4.435 1.00 74.19 142 HIS A CA 1
ATOM 1177 C C . HIS A 1 142 ? 17.471 5.030 -4.521 1.00 74.19 142 HIS A C 1
ATOM 1179 O O . HIS A 1 142 ? 16.561 4.978 -5.342 1.00 74.19 142 HIS A O 1
ATOM 1185 N N . HIS A 1 143 ? 17.701 4.046 -3.658 1.00 77.75 143 HIS A N 1
ATOM 1186 C CA . HIS A 1 143 ? 16.821 2.894 -3.514 1.00 77.75 143 HIS A CA 1
ATOM 1187 C C . HIS A 1 143 ? 15.679 3.229 -2.546 1.00 77.75 143 HIS A C 1
ATOM 1189 O O . HIS A 1 143 ? 15.923 3.510 -1.376 1.00 77.75 143 HIS A O 1
ATOM 1195 N N . SER A 1 144 ? 14.428 3.155 -3.011 1.00 84.06 144 SER A N 1
ATOM 1196 C CA . SER A 1 144 ? 13.238 3.343 -2.171 1.00 84.06 144 SER A CA 1
ATOM 1197 C C . SER A 1 144 ? 12.275 2.168 -2.300 1.00 84.06 144 SER A C 1
ATOM 1199 O O . SER A 1 144 ? 12.038 1.675 -3.404 1.00 84.06 144 SER A O 1
ATOM 1201 N N . SER A 1 145 ? 11.674 1.752 -1.182 1.00 86.81 145 SER A N 1
ATOM 1202 C CA . SER A 1 145 ? 10.677 0.670 -1.117 1.00 86.81 145 SER A CA 1
ATOM 1203 C C . SER A 1 145 ? 9.447 0.926 -1.988 1.00 86.81 145 SER A C 1
ATOM 1205 O O . SER A 1 145 ? 8.800 -0.021 -2.438 1.00 86.81 145 SER A O 1
ATOM 1207 N N . LEU A 1 146 ? 9.173 2.194 -2.308 1.00 87.06 146 LEU A N 1
ATOM 1208 C CA . LEU A 1 146 ? 8.161 2.589 -3.283 1.00 87.06 146 LEU A CA 1
ATOM 1209 C C . LEU A 1 146 ? 8.404 1.958 -4.652 1.00 87.06 146 LEU A C 1
ATOM 1211 O O . LEU A 1 146 ? 7.460 1.472 -5.259 1.00 87.06 146 LEU A O 1
ATOM 1215 N N . PHE A 1 147 ? 9.640 1.957 -5.150 1.00 90.06 147 PHE A N 1
ATOM 1216 C CA . PHE A 1 147 ? 9.922 1.477 -6.507 1.00 90.06 147 PHE A CA 1
ATOM 1217 C C . PHE A 1 147 ? 9.683 -0.014 -6.640 1.00 90.06 147 PHE A C 1
ATOM 1219 O O . PHE A 1 147 ? 9.136 -0.482 -7.635 1.00 90.06 147 PHE A O 1
ATOM 1226 N N . PHE A 1 148 ? 10.025 -0.740 -5.584 1.00 92.38 148 PHE A N 1
ATOM 1227 C CA . PHE A 1 148 ? 9.750 -2.157 -5.455 1.00 92.38 148 PHE A CA 1
ATOM 1228 C C . PHE A 1 148 ? 8.241 -2.400 -5.471 1.00 92.38 148 PHE A C 1
ATOM 1230 O O . PHE A 1 148 ? 7.759 -3.123 -6.340 1.00 92.38 148 PHE A O 1
ATOM 1237 N N . PHE A 1 149 ? 7.473 -1.688 -4.639 1.00 94.62 149 PHE A N 1
ATOM 1238 C CA . PHE A 1 149 ? 6.011 -1.769 -4.687 1.00 94.62 149 PHE A CA 1
ATOM 1239 C C . PHE A 1 149 ? 5.432 -1.429 -6.070 1.00 94.62 149 PHE A C 1
ATOM 1241 O O . PHE A 1 149 ? 4.569 -2.133 -6.581 1.00 94.62 149 PHE A O 1
ATOM 1248 N N . ASN A 1 150 ? 5.918 -0.366 -6.705 1.00 93.69 150 ASN A N 1
ATOM 1249 C CA . ASN A 1 150 ? 5.460 0.059 -8.023 1.00 93.69 150 ASN A CA 1
ATOM 1250 C C . ASN A 1 150 ? 5.717 -1.006 -9.086 1.00 93.69 150 ASN A C 1
ATOM 1252 O O . ASN A 1 150 ? 4.862 -1.272 -9.927 1.00 93.69 150 ASN A O 1
ATOM 1256 N N . SER A 1 151 ? 6.885 -1.639 -9.035 1.00 95.06 151 SER A N 1
ATOM 1257 C CA . SER A 1 151 ? 7.261 -2.650 -10.015 1.00 95.06 151 SER A CA 1
ATOM 1258 C C . SER A 1 151 ? 6.358 -3.884 -9.968 1.00 95.06 151 SER A C 1
ATOM 1260 O O . SER A 1 151 ? 6.058 -4.441 -11.019 1.00 95.06 151 SER A O 1
ATOM 1262 N N . ILE A 1 152 ? 5.852 -4.275 -8.793 1.00 96.44 152 ILE A N 1
ATOM 1263 C CA . ILE A 1 152 ? 4.974 -5.449 -8.661 1.00 96.44 152 ILE A CA 1
ATOM 1264 C C . ILE A 1 152 ? 3.515 -5.178 -9.043 1.00 96.44 152 ILE A C 1
ATOM 1266 O O . ILE A 1 152 ? 2.812 -6.105 -9.429 1.00 96.44 152 ILE A O 1
ATOM 1270 N N . ILE A 1 153 ? 3.066 -3.918 -9.031 1.00 95.38 153 ILE A N 1
ATOM 1271 C CA . ILE A 1 153 ? 1.726 -3.533 -9.517 1.00 95.38 153 ILE A CA 1
ATOM 1272 C C . ILE A 1 153 ? 1.689 -3.281 -11.037 1.00 95.38 153 ILE A C 1
ATOM 1274 O O . ILE A 1 153 ? 0.668 -2.850 -11.577 1.00 95.38 153 ILE A O 1
ATOM 1278 N N . PHE A 1 154 ? 2.788 -3.559 -11.749 1.00 96.56 154 PHE A N 1
ATOM 1279 C CA . PHE A 1 154 ? 2.867 -3.464 -13.205 1.00 96.56 154 PHE A CA 1
ATOM 1280 C C . PHE A 1 154 ? 2.137 -4.638 -13.875 1.00 96.56 154 PHE A C 1
ATOM 1282 O O . PHE A 1 154 ? 2.669 -5.743 -14.002 1.00 96.56 154 PHE A O 1
ATOM 1289 N N . LEU A 1 155 ? 0.905 -4.413 -14.325 1.00 96.31 155 LEU A N 1
ATOM 1290 C CA . LEU A 1 155 ? 0.073 -5.444 -14.955 1.00 96.31 155 LEU A CA 1
ATOM 1291 C C . LEU A 1 155 ? -0.216 -5.133 -16.431 1.00 96.31 155 LEU A C 1
ATOM 1293 O O . LEU A 1 155 ? -0.109 -3.975 -16.859 1.00 96.31 155 LEU A O 1
ATOM 1297 N N . PRO A 1 156 ? -0.613 -6.147 -17.229 1.00 92.75 156 PRO A N 1
ATOM 1298 C CA . PRO A 1 156 ? -1.098 -5.913 -18.580 1.00 92.75 156 PRO A CA 1
ATOM 1299 C C . PRO A 1 156 ? -2.228 -4.885 -18.592 1.00 92.75 156 PRO A C 1
ATOM 1301 O O . PRO A 1 156 ? -2.968 -4.737 -17.620 1.00 92.75 156 PRO A O 1
ATOM 1304 N N . PHE A 1 157 ? -2.371 -4.198 -19.722 1.00 92.75 157 PHE A N 1
ATOM 1305 C CA . PHE A 1 157 ? -3.323 -3.107 -19.941 1.00 92.75 157 PHE A CA 1
ATOM 1306 C C . PHE A 1 157 ? -3.034 -1.843 -19.125 1.00 92.75 157 PHE A C 1
ATOM 1308 O O . PHE A 1 157 ? -2.880 -0.794 -19.740 1.00 92.75 157 PHE A O 1
ATOM 1315 N N . ILE A 1 158 ? -2.885 -1.920 -17.796 1.00 92.50 158 ILE A N 1
ATOM 1316 C CA . ILE A 1 158 ? -2.639 -0.748 -16.937 1.00 92.50 158 ILE A CA 1
ATOM 1317 C C . ILE A 1 158 ? -1.190 -0.262 -16.911 1.00 92.50 158 ILE A C 1
ATOM 1319 O O . ILE A 1 158 ? -0.967 0.890 -16.556 1.00 92.50 158 ILE A O 1
ATOM 1323 N N . LYS A 1 159 ? -0.210 -1.089 -17.291 1.00 94.44 159 LYS A N 1
ATOM 1324 C CA . LYS A 1 159 ? 1.211 -0.709 -17.384 1.00 94.44 159 LYS A CA 1
ATOM 1325 C C . LYS A 1 159 ? 1.672 0.090 -16.144 1.00 94.44 159 LYS A C 1
ATOM 1327 O O . LYS A 1 159 ? 1.432 -0.329 -15.017 1.00 94.44 159 LYS A O 1
ATOM 1332 N N . PHE A 1 160 ? 2.315 1.243 -16.344 1.00 91.88 160 PHE A N 1
ATOM 1333 C CA . PHE A 1 160 ? 2.863 2.099 -15.285 1.00 91.88 160 PHE A CA 1
ATOM 1334 C C . PHE A 1 160 ? 1.857 3.104 -14.696 1.00 91.88 160 PHE A C 1
ATOM 1336 O O . PHE A 1 160 ? 2.213 3.868 -13.802 1.00 91.88 160 PHE A O 1
ATOM 1343 N N . TYR A 1 161 ? 0.600 3.127 -15.159 1.00 91.19 161 TYR A N 1
ATOM 1344 C CA . TYR A 1 161 ? -0.372 4.161 -14.769 1.00 91.19 161 TYR A CA 1
ATOM 1345 C C . TYR A 1 161 ? -0.739 4.142 -13.273 1.00 91.19 161 TYR A C 1
ATOM 1347 O O . TYR A 1 161 ? -1.298 5.114 -12.777 1.00 91.19 161 TYR A O 1
ATOM 1355 N N . LEU A 1 162 ? -0.406 3.069 -12.544 1.00 91.44 162 LEU A N 1
ATOM 1356 C CA . LEU A 1 162 ? -0.592 2.969 -11.093 1.00 91.44 162 LEU A CA 1
ATOM 1357 C C . LEU A 1 162 ? 0.701 3.128 -10.277 1.00 91.44 162 LEU A C 1
ATOM 1359 O O . LEU A 1 162 ? 0.644 2.998 -9.060 1.00 91.44 162 LEU A O 1
ATOM 1363 N N . PHE A 1 163 ? 1.850 3.477 -10.861 1.00 90.06 163 PHE A N 1
ATOM 1364 C CA . PHE A 1 163 ? 3.125 3.617 -10.121 1.00 90.06 163 PHE A CA 1
ATOM 1365 C C . PHE A 1 163 ? 3.144 4.754 -9.077 1.00 90.06 163 PHE A C 1
ATOM 1367 O O . PHE A 1 163 ? 4.110 4.930 -8.348 1.00 90.06 163 PHE A O 1
ATOM 1374 N N . HIS A 1 164 ? 2.081 5.539 -8.956 1.00 83.31 164 HIS A N 1
ATOM 1375 C CA . HIS A 1 164 ? 1.923 6.519 -7.874 1.00 83.31 164 HIS A CA 1
ATOM 1376 C C . HIS A 1 164 ? 0.931 6.095 -6.799 1.00 83.31 164 HIS A C 1
ATOM 1378 O O . HIS A 1 164 ? 0.691 6.818 -5.834 1.00 83.31 164 HIS A O 1
ATOM 1384 N N . SER A 1 165 ? 0.316 4.930 -6.969 1.00 88.50 165 SER A N 1
ATOM 1385 C CA . SER A 1 165 ? -0.830 4.534 -6.167 1.00 88.50 165 SER A CA 1
ATOM 1386 C C . SER A 1 165 ? -0.455 4.008 -4.784 1.00 88.50 165 SER A C 1
ATOM 1388 O O . SER A 1 165 ? -1.360 3.848 -3.978 1.00 88.50 165 SER A O 1
ATOM 1390 N N . LEU A 1 166 ? 0.828 3.797 -4.445 1.00 89.94 166 LEU A N 1
ATOM 1391 C CA . LEU A 1 166 ? 1.217 3.352 -3.096 1.00 89.94 166 LEU A CA 1
ATOM 1392 C C . LEU A 1 166 ? 0.689 4.296 -2.005 1.00 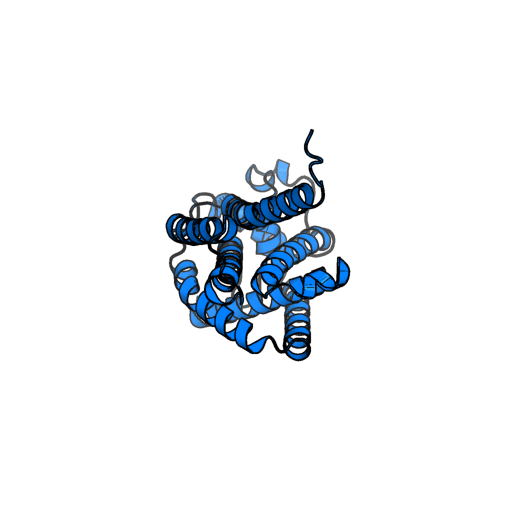89.94 166 LEU A C 1
ATOM 1394 O O . LEU A 1 166 ? 0.073 3.843 -1.037 1.00 89.94 166 LEU A O 1
ATOM 1398 N N . GLY A 1 167 ? 0.893 5.607 -2.178 1.00 88.56 167 GLY A N 1
ATOM 1399 C CA . GLY A 1 167 ? 0.393 6.608 -1.232 1.00 88.56 167 GLY A CA 1
ATOM 1400 C C . GLY A 1 167 ? -1.127 6.592 -1.143 1.00 88.56 167 GLY A C 1
ATOM 1401 O O . GLY A 1 167 ? -1.692 6.676 -0.055 1.00 88.56 167 GLY A O 1
ATOM 1402 N N . TRP A 1 168 ? -1.793 6.377 -2.276 1.00 91.12 168 TRP A N 1
ATOM 1403 C CA . TRP A 1 168 ? -3.242 6.263 -2.328 1.00 91.12 168 TRP A CA 1
ATOM 1404 C C . TRP A 1 168 ? -3.773 4.982 -1.663 1.00 91.12 168 TRP A C 1
ATOM 1406 O O . TRP A 1 168 ? -4.710 5.058 -0.875 1.00 91.12 168 TRP A O 1
ATOM 1416 N N . PHE A 1 169 ? -3.165 3.816 -1.894 1.00 94.00 169 PHE A N 1
ATOM 1417 C CA . PHE A 1 169 ? -3.542 2.577 -1.209 1.00 94.00 169 PHE A CA 1
ATOM 1418 C C . PHE A 1 169 ? -3.354 2.710 0.304 1.00 94.00 169 PHE A C 1
ATOM 1420 O O . PHE A 1 169 ? -4.248 2.353 1.070 1.00 94.00 169 PHE A O 1
ATOM 1427 N N . THR A 1 170 ? -2.228 3.288 0.734 1.00 94.00 170 THR A N 1
ATOM 1428 C CA . THR A 1 170 ? -1.967 3.577 2.151 1.00 94.00 170 THR A CA 1
ATOM 1429 C C . THR A 1 170 ? -3.052 4.489 2.726 1.00 94.00 170 THR A C 1
ATOM 1431 O O . THR A 1 170 ? -3.603 4.191 3.783 1.00 94.00 170 THR A O 1
ATOM 1434 N N . LEU A 1 171 ? -3.425 5.550 2.001 1.00 93.50 171 LEU A N 1
ATOM 1435 C CA . LEU A 1 171 ? -4.493 6.476 2.374 1.00 93.50 171 LEU A CA 1
ATOM 1436 C C . LEU A 1 171 ? -5.857 5.779 2.504 1.00 93.50 171 LEU A C 1
ATOM 1438 O O . LEU A 1 171 ? -6.569 6.028 3.476 1.00 93.50 171 LEU A O 1
ATOM 1442 N N . VAL A 1 172 ? -6.221 4.903 1.562 1.00 95.50 172 VAL A N 1
ATOM 1443 C CA . VAL A 1 172 ? -7.483 4.142 1.590 1.00 95.50 172 VAL A CA 1
ATOM 1444 C C . VAL A 1 172 ? -7.549 3.251 2.828 1.00 95.50 172 VAL A C 1
ATOM 1446 O O . VAL A 1 172 ? -8.535 3.293 3.566 1.00 95.50 172 VAL A O 1
ATOM 1449 N N . PHE A 1 173 ? -6.499 2.472 3.093 1.00 97.12 173 PHE A N 1
ATOM 1450 C CA . PHE A 1 173 ? -6.479 1.560 4.237 1.00 97.12 173 PHE A CA 1
ATOM 1451 C C . PHE A 1 173 ? -6.403 2.295 5.579 1.00 97.12 173 PHE A C 1
ATOM 1453 O O . PHE A 1 173 ? -7.054 1.878 6.537 1.00 97.12 173 PHE A O 1
ATOM 1460 N N . ALA A 1 174 ? -5.679 3.415 5.640 1.00 96.00 174 ALA A N 1
ATOM 1461 C CA . ALA A 1 174 ? -5.624 4.278 6.814 1.00 96.00 174 ALA A CA 1
ATOM 1462 C C . ALA A 1 174 ? -6.985 4.903 7.136 1.00 96.00 174 ALA A C 1
ATOM 1464 O O . ALA A 1 174 ? -7.447 4.822 8.274 1.00 96.00 174 ALA A O 1
ATOM 1465 N N . ASN A 1 175 ? -7.658 5.471 6.129 1.00 95.81 175 ASN A N 1
ATOM 1466 C CA . ASN A 1 175 ? -9.008 6.009 6.286 1.00 95.81 175 ASN A CA 1
ATOM 1467 C C . ASN A 1 175 ? -9.981 4.930 6.751 1.00 95.81 175 ASN A C 1
ATOM 1469 O O . ASN A 1 175 ? -10.737 5.159 7.690 1.00 95.81 175 ASN A O 1
ATOM 1473 N N . TYR A 1 176 ? -9.933 3.745 6.136 1.00 96.44 176 TYR A N 1
ATOM 1474 C CA . TYR A 1 176 ? -10.760 2.621 6.558 1.00 96.44 176 TYR A CA 1
ATOM 1475 C C . TYR A 1 176 ? -10.544 2.287 8.035 1.00 96.44 176 TYR A C 1
ATOM 1477 O O . TYR A 1 176 ? -11.510 2.223 8.787 1.00 96.44 176 TYR A O 1
ATOM 1485 N N . LEU A 1 177 ? -9.289 2.112 8.458 1.00 95.25 177 LEU A N 1
ATOM 1486 C CA . LEU A 1 177 ? -8.939 1.771 9.836 1.00 95.25 177 LEU A CA 1
ATOM 1487 C C . LEU A 1 177 ? -9.489 2.807 10.822 1.00 95.25 177 LEU A C 1
ATOM 1489 O O . LEU A 1 177 ? -10.135 2.438 11.803 1.00 95.25 177 LEU A O 1
ATOM 1493 N N . ILE A 1 178 ? -9.270 4.093 10.544 1.00 94.94 178 ILE A N 1
ATOM 1494 C CA . ILE A 1 178 ? -9.713 5.184 11.414 1.00 94.94 178 ILE A CA 1
ATOM 1495 C C . ILE A 1 178 ? -11.244 5.259 11.469 1.00 94.94 178 ILE A C 1
ATOM 1497 O O . ILE A 1 178 ? -11.821 5.357 12.550 1.00 94.94 178 ILE A O 1
ATOM 1501 N N . ILE A 1 179 ? -11.923 5.186 10.323 1.00 94.44 179 ILE A N 1
ATOM 1502 C CA . ILE A 1 179 ? -13.388 5.257 10.255 1.00 94.44 179 ILE A CA 1
ATOM 1503 C C . ILE A 1 179 ? -14.024 4.048 10.951 1.00 94.44 179 ILE A C 1
ATOM 1505 O O . ILE A 1 179 ? -15.005 4.204 11.681 1.00 94.44 179 ILE A O 1
ATOM 1509 N N . ASP A 1 180 ? -13.453 2.855 10.770 1.00 92.44 180 ASP A N 1
ATOM 1510 C CA . ASP A 1 180 ? -13.872 1.634 11.460 1.00 92.44 180 ASP A CA 1
ATOM 1511 C C . ASP A 1 180 ? -13.777 1.802 12.986 1.00 92.44 180 ASP A C 1
ATOM 1513 O O . ASP A 1 180 ? -14.743 1.530 13.705 1.00 92.44 180 ASP A O 1
ATOM 1517 N N . TYR A 1 181 ? -12.667 2.373 13.469 1.00 91.25 181 TYR A N 1
ATOM 1518 C CA . TYR A 1 181 ? -12.469 2.692 14.882 1.00 91.25 181 TYR A CA 1
ATOM 1519 C C . TYR A 1 181 ? -13.482 3.717 15.418 1.00 91.25 181 TYR A C 1
ATOM 1521 O O . TYR A 1 181 ? -14.067 3.505 16.479 1.00 91.25 181 TYR A O 1
ATOM 1529 N N . LEU A 1 182 ? -13.701 4.827 14.705 1.00 91.94 182 LEU A N 1
ATOM 1530 C CA . LEU A 1 182 ? -14.531 5.941 15.181 1.00 91.94 182 LEU A CA 1
ATOM 1531 C C . LEU A 1 182 ? -16.033 5.629 15.141 1.00 91.94 182 LEU A C 1
ATOM 1533 O O . LEU A 1 182 ? -16.779 6.012 16.047 1.00 91.94 182 LEU A O 1
ATOM 1537 N N . LEU A 1 183 ? -16.504 4.960 14.086 1.00 89.50 183 LEU A N 1
ATOM 1538 C CA . LEU A 1 183 ? -17.939 4.803 13.841 1.00 89.50 183 LEU A CA 1
ATOM 1539 C C . LEU A 1 183 ? -18.489 3.449 14.285 1.00 89.50 183 LEU A C 1
ATOM 1541 O O . LEU A 1 183 ? -19.620 3.412 14.777 1.00 89.50 183 LEU A O 1
ATOM 1545 N N . PHE A 1 184 ? -17.713 2.373 14.134 1.00 83.56 184 PHE A N 1
ATOM 1546 C CA . PHE A 1 184 ? -18.216 0.996 14.218 1.00 83.56 184 PHE A CA 1
ATOM 1547 C C . PHE A 1 184 ? -17.716 0.218 15.441 1.00 83.56 184 PHE A C 1
ATOM 1549 O O . PHE A 1 184 ? -18.221 -0.871 15.726 1.00 83.56 184 PHE A O 1
ATOM 1556 N N . LYS A 1 185 ? -16.775 0.773 16.213 1.00 78.56 185 LYS A N 1
ATOM 1557 C CA . LYS A 1 185 ? -16.376 0.199 17.501 1.00 78.56 185 LYS A CA 1
ATOM 1558 C C . LYS A 1 185 ? -17.541 0.286 18.500 1.00 78.56 185 LYS A C 1
ATOM 1560 O O . LYS A 1 185 ? -18.122 1.351 18.696 1.00 78.56 185 LYS A O 1
ATOM 1565 N N . LYS A 1 186 ? -17.878 -0.851 19.128 1.00 64.50 186 LYS A N 1
ATOM 1566 C CA . LYS A 1 186 ? -19.059 -1.009 20.005 1.00 64.50 186 LYS A CA 1
ATOM 1567 C C . LYS A 1 186 ? -19.070 -0.068 21.216 1.00 64.50 186 LYS A C 1
ATOM 1569 O O . LYS A 1 186 ? -20.123 0.465 21.542 1.00 64.50 186 LYS A O 1
ATOM 1574 N N . ASN A 1 187 ? -17.915 0.151 21.845 1.00 67.62 187 ASN A N 1
ATOM 1575 C CA . ASN A 1 187 ? -17.787 1.035 23.004 1.00 67.62 187 ASN A CA 1
ATOM 1576 C C . ASN A 1 187 ? -17.089 2.323 22.567 1.00 67.62 187 ASN A C 1
ATOM 1578 O O . ASN A 1 187 ? -15.885 2.321 22.295 1.00 67.62 187 ASN A O 1
ATOM 1582 N N . LYS A 1 188 ? -17.866 3.404 22.462 1.00 68.50 188 LYS A N 1
ATOM 1583 C CA . LYS A 1 188 ? -17.362 4.742 22.150 1.00 68.50 188 LYS A CA 1
ATOM 1584 C C . LYS A 1 188 ? -17.010 5.444 23.450 1.00 68.50 188 LYS A C 1
ATOM 1586 O O . LYS A 1 188 ? -17.873 6.016 24.104 1.00 68.50 188 LYS A O 1
ATOM 1591 N N . GLU A 1 189 ? -15.738 5.386 23.807 1.00 77.62 189 GLU A N 1
ATOM 1592 C CA . GLU A 1 189 ? -15.183 6.207 24.876 1.00 77.62 189 GLU A CA 1
ATOM 1593 C C . GLU A 1 189 ? -14.440 7.387 24.251 1.00 77.62 189 GLU A C 1
ATOM 1595 O O . GLU A 1 189 ? -13.649 7.214 23.318 1.00 77.62 189 GLU A O 1
ATOM 1600 N N . LEU A 1 190 ? -14.707 8.592 24.756 1.00 86.44 190 LEU A N 1
ATOM 1601 C CA . LEU A 1 190 ? -14.041 9.825 24.331 1.00 86.44 190 LEU A CA 1
ATOM 1602 C C . LEU A 1 190 ? -12.644 9.915 24.964 1.00 86.44 190 LEU A C 1
ATOM 1604 O O . LEU A 1 190 ? -12.357 10.798 25.767 1.00 86.44 190 LEU A O 1
ATOM 1608 N N . ASN A 1 191 ? -11.786 8.966 24.601 1.00 87.88 191 ASN A N 1
ATOM 1609 C CA . ASN A 1 191 ? -10.421 8.843 25.101 1.00 87.88 191 ASN A CA 1
ATOM 1610 C C . ASN A 1 191 ? -9.419 9.516 24.151 1.00 87.88 191 ASN A C 1
ATOM 1612 O O . ASN A 1 191 ? -9.768 9.954 23.050 1.00 87.88 191 ASN A O 1
ATOM 1616 N N . PHE A 1 192 ? -8.148 9.554 24.560 1.00 90.50 192 PHE A N 1
ATOM 1617 C CA . PHE A 1 192 ? -7.047 10.071 23.745 1.00 90.50 192 PHE A CA 1
ATOM 1618 C C . PHE A 1 192 ? -7.050 9.485 22.326 1.00 90.50 192 PHE A C 1
ATOM 1620 O O . PHE A 1 192 ? -6.972 10.235 21.357 1.00 90.50 192 PHE A O 1
ATOM 1627 N N . GLU A 1 193 ? -7.215 8.167 22.185 1.00 91.88 193 GLU A N 1
ATOM 1628 C CA . GLU A 1 193 ? -7.200 7.491 20.887 1.00 91.88 193 GLU A CA 1
ATOM 1629 C C . GLU A 1 193 ? -8.324 7.983 19.969 1.00 91.88 193 GLU A C 1
ATOM 1631 O O . GLU A 1 193 ? -8.115 8.124 18.768 1.00 91.88 193 GLU A O 1
ATOM 1636 N N . TYR A 1 194 ? -9.506 8.279 20.522 1.00 92.44 194 TYR A N 1
ATOM 1637 C CA . TYR A 1 194 ? -10.637 8.790 19.747 1.00 92.44 194 TYR A CA 1
ATOM 1638 C C . TYR A 1 194 ? -10.322 10.165 19.150 1.00 92.44 194 TYR A C 1
ATOM 1640 O O . TYR A 1 194 ? -10.424 10.351 17.936 1.00 92.44 194 TYR A O 1
ATOM 1648 N N . PHE A 1 195 ? -9.887 11.116 19.982 1.00 94.06 195 PHE A N 1
ATOM 1649 C CA . PHE A 1 195 ? -9.542 12.461 19.516 1.00 94.06 195 PHE A CA 1
ATOM 1650 C C . PHE A 1 195 ? -8.327 12.450 18.589 1.00 94.06 195 PHE A C 1
ATOM 1652 O O . PHE A 1 195 ? -8.327 13.143 17.571 1.00 94.06 195 PHE A O 1
ATOM 1659 N N . PHE A 1 196 ? -7.322 11.626 18.890 1.00 95.19 196 PHE A N 1
ATOM 1660 C CA . PHE A 1 196 ? -6.139 11.496 18.050 1.00 95.19 196 PHE A CA 1
ATOM 1661 C C . PHE A 1 196 ? -6.496 10.957 16.663 1.00 95.19 196 PHE A C 1
ATOM 1663 O O . PHE A 1 196 ? -6.079 11.530 15.656 1.00 95.19 196 PHE A O 1
ATOM 1670 N N . TYR A 1 197 ? -7.304 9.894 16.582 1.00 94.94 197 TYR A N 1
ATOM 1671 C CA . TYR A 1 197 ? -7.736 9.349 15.297 1.00 94.94 197 TYR A CA 1
ATOM 1672 C C . TYR A 1 197 ? -8.639 10.313 14.525 1.00 94.94 197 TYR A C 1
ATOM 1674 O O . TYR A 1 197 ? -8.481 10.433 13.313 1.00 94.94 197 TYR A O 1
ATOM 1682 N N . LEU A 1 198 ? -9.520 11.057 15.198 1.00 94.94 198 LEU A N 1
ATOM 1683 C CA . LEU A 1 198 ? -10.336 12.091 14.556 1.00 94.94 198 LEU A CA 1
ATOM 1684 C C . LEU A 1 198 ? -9.469 13.198 13.934 1.00 94.94 198 LEU A C 1
ATOM 1686 O O . LEU A 1 198 ? -9.643 13.537 12.764 1.00 94.94 198 LEU A O 1
ATOM 1690 N N . LEU A 1 199 ? -8.502 13.727 14.690 1.00 95.25 199 LEU A N 1
ATOM 1691 C CA . LEU A 1 199 ? -7.562 14.736 14.195 1.00 95.25 199 LEU A CA 1
ATOM 1692 C C . LEU A 1 199 ? -6.702 14.188 13.054 1.00 95.25 199 LEU A C 1
ATOM 1694 O O . LEU A 1 199 ? -6.499 14.870 12.053 1.00 95.25 199 LEU A O 1
ATOM 1698 N N . THR A 1 200 ? -6.253 12.939 13.174 1.00 94.75 200 THR A N 1
ATOM 1699 C CA . THR A 1 200 ? -5.480 12.246 12.137 1.00 94.75 200 THR A CA 1
ATOM 1700 C C . THR A 1 200 ? -6.289 12.089 10.850 1.00 94.75 200 THR A C 1
ATOM 1702 O O . THR A 1 200 ? -5.759 12.339 9.771 1.00 94.75 200 THR A O 1
ATOM 1705 N N . LEU A 1 201 ? -7.580 11.748 10.941 1.00 94.88 201 LEU A N 1
ATOM 1706 C CA . LEU A 1 201 ? -8.469 11.652 9.781 1.00 94.88 201 LEU A CA 1
ATOM 1707 C C . LEU A 1 201 ? -8.565 12.990 9.044 1.00 94.88 201 LEU A C 1
ATOM 1709 O O . LEU A 1 201 ? -8.421 13.039 7.824 1.00 94.88 201 LEU A O 1
ATOM 1713 N N . ILE A 1 202 ? -8.783 14.078 9.784 1.00 93.38 202 ILE A N 1
ATOM 1714 C CA . ILE A 1 202 ? -8.880 15.426 9.215 1.00 93.38 202 ILE A CA 1
ATOM 1715 C C . ILE A 1 202 ? -7.539 15.825 8.589 1.00 93.38 202 ILE A C 1
ATOM 1717 O O . ILE A 1 202 ? -7.492 16.230 7.428 1.00 93.38 202 ILE A O 1
ATOM 1721 N N . PHE A 1 203 ? -6.440 15.655 9.326 1.00 91.81 203 PHE A N 1
ATOM 1722 C CA . PHE A 1 203 ? -5.098 16.011 8.879 1.00 91.81 203 PHE A CA 1
ATOM 1723 C C . PHE A 1 203 ? -4.708 15.276 7.595 1.00 91.81 203 PHE A C 1
ATOM 1725 O O . PHE A 1 203 ? -4.296 15.910 6.622 1.00 91.81 203 PHE A O 1
ATOM 1732 N N . ILE A 1 204 ? -4.881 13.952 7.566 1.00 91.19 204 ILE A N 1
ATOM 1733 C CA . ILE A 1 204 ? -4.527 13.134 6.411 1.00 91.19 204 ILE A CA 1
ATOM 1734 C C . ILE A 1 204 ? -5.435 13.458 5.213 1.00 91.19 204 ILE A C 1
ATOM 1736 O O . ILE A 1 204 ? -4.964 13.493 4.090 1.00 91.19 204 ILE A O 1
ATOM 1740 N N . ASN A 1 205 ? -6.719 13.769 5.368 1.00 89.12 205 ASN A N 1
ATOM 1741 C CA . ASN A 1 205 ? -7.519 14.101 4.178 1.00 89.12 205 ASN A CA 1
ATOM 1742 C C . ASN A 1 205 ? -7.269 15.531 3.658 1.00 89.12 205 ASN A C 1
ATOM 1744 O O . ASN A 1 205 ? -7.296 15.748 2.449 1.00 89.12 205 ASN A O 1
ATOM 1748 N N . ILE A 1 206 ? -6.946 16.496 4.528 1.00 86.50 206 ILE A N 1
ATOM 1749 C CA . ILE A 1 206 ? -6.612 17.872 4.112 1.00 86.50 206 ILE A CA 1
ATOM 1750 C C . ILE A 1 206 ? -5.242 17.920 3.435 1.00 86.50 206 ILE A C 1
ATOM 1752 O O . ILE A 1 206 ? -5.098 18.417 2.312 1.00 86.50 206 ILE A O 1
ATOM 1756 N N . LYS A 1 207 ? -4.215 17.399 4.118 1.00 81.38 207 LYS A N 1
ATOM 1757 C CA . LYS A 1 207 ? -2.831 17.460 3.639 1.00 81.38 207 LYS A CA 1
ATOM 1758 C C . LYS A 1 207 ? -2.655 16.677 2.334 1.00 81.38 207 LYS A C 1
ATOM 1760 O O . LYS A 1 207 ? -1.818 17.043 1.514 1.00 81.38 207 LYS A O 1
ATOM 1765 N N . TYR A 1 208 ? -3.487 15.663 2.110 1.00 71.12 208 TYR A N 1
ATOM 1766 C CA . TYR A 1 208 ? -3.382 14.740 0.986 1.00 71.12 208 TYR A CA 1
ATOM 1767 C C . TYR A 1 208 ? -4.429 15.035 -0.095 1.00 71.12 208 TYR A C 1
ATOM 1769 O O . TYR A 1 208 ? -4.735 14.179 -0.916 1.00 71.12 208 TYR A O 1
ATOM 1777 N N . SER A 1 209 ? -4.907 16.282 -0.171 1.00 66.06 209 SER A N 1
ATOM 1778 C CA . SER A 1 209 ? -5.611 16.805 -1.353 1.00 66.06 209 SER A CA 1
ATOM 1779 C C . SER A 1 209 ? -4.757 16.736 -2.633 1.00 66.06 209 SER A C 1
ATOM 1781 O O . SER A 1 209 ? -5.301 16.710 -3.734 1.00 66.06 209 SER A O 1
ATOM 1783 N N . ARG A 1 210 ? -3.420 16.646 -2.502 1.00 67.75 210 ARG A N 1
ATOM 1784 C CA . ARG A 1 210 ? -2.461 16.396 -3.595 1.00 67.75 210 ARG A CA 1
ATOM 1785 C C . ARG A 1 210 ? -1.630 15.137 -3.335 1.00 67.75 210 ARG A C 1
ATOM 1787 O O . ARG A 1 210 ? -0.477 15.217 -2.922 1.00 67.75 210 ARG A O 1
ATOM 1794 N N . ILE A 1 211 ? -2.207 13.968 -3.603 1.00 66.06 211 ILE A N 1
ATOM 1795 C CA . ILE A 1 211 ? -1.609 12.656 -3.280 1.00 66.06 211 ILE A CA 1
ATOM 1796 C C . ILE A 1 211 ? -0.226 12.446 -3.925 1.00 66.06 211 ILE A C 1
ATOM 1798 O O . ILE A 1 211 ? 0.636 11.808 -3.328 1.00 66.06 211 ILE A O 1
ATOM 1802 N N . GLY A 1 212 ? 0.014 12.997 -5.118 1.00 61.91 212 GLY A N 1
ATOM 1803 C CA . GLY A 1 212 ? 1.273 12.809 -5.847 1.00 61.91 212 GLY A CA 1
ATOM 1804 C C . GLY A 1 212 ? 2.360 13.842 -5.544 1.00 61.91 212 GLY A C 1
ATOM 1805 O O . GLY A 1 212 ? 3.499 13.637 -5.949 1.00 61.91 212 GLY A O 1
ATOM 1806 N N . GLY A 1 213 ? 2.045 14.911 -4.804 1.00 63.34 213 GLY A N 1
ATOM 1807 C CA . GLY A 1 213 ? 2.947 16.051 -4.600 1.00 63.34 213 GLY A CA 1
ATOM 1808 C C . GLY A 1 213 ? 3.998 15.880 -3.502 1.00 63.34 213 GLY A C 1
ATOM 1809 O O . GLY A 1 213 ? 4.744 16.812 -3.246 1.00 63.34 213 GLY A O 1
ATOM 1810 N N . TYR A 1 214 ? 4.053 14.734 -2.825 1.00 61.72 214 TYR A N 1
ATOM 1811 C CA . TYR A 1 214 ? 4.871 14.571 -1.614 1.00 61.72 214 TYR A CA 1
ATOM 1812 C C . TYR A 1 214 ? 5.640 13.236 -1.565 1.00 61.72 214 TYR A C 1
ATOM 1814 O O . TYR A 1 214 ? 6.111 12.822 -0.506 1.00 61.72 214 TYR A O 1
ATOM 1822 N N . GLY A 1 215 ? 5.755 12.542 -2.702 1.00 64.62 215 GLY A N 1
ATOM 1823 C CA . GLY A 1 215 ? 6.589 11.344 -2.818 1.00 64.62 215 GLY A CA 1
ATOM 1824 C C . GLY A 1 215 ? 6.263 10.239 -1.800 1.00 64.62 215 GLY A C 1
ATOM 1825 O O . GLY A 1 215 ? 5.101 9.928 -1.532 1.00 64.62 215 GLY A O 1
ATOM 1826 N N . THR A 1 216 ? 7.307 9.598 -1.270 1.00 64.00 216 THR A N 1
ATOM 1827 C CA . THR A 1 216 ? 7.215 8.388 -0.430 1.00 64.00 216 THR A CA 1
ATOM 1828 C C . THR A 1 216 ? 6.973 8.647 1.043 1.00 64.00 216 THR A C 1
ATOM 1830 O O . THR A 1 216 ? 6.358 7.819 1.719 1.00 64.00 216 THR A O 1
ATOM 1833 N N . ASP A 1 217 ? 7.436 9.790 1.535 1.00 75.75 217 ASP A N 1
ATOM 1834 C CA . ASP A 1 217 ? 7.532 10.080 2.968 1.00 75.75 217 ASP A CA 1
ATOM 1835 C C . ASP A 1 217 ? 6.154 10.122 3.622 1.00 75.75 217 ASP A C 1
ATOM 1837 O O . ASP A 1 217 ? 5.964 9.684 4.755 1.00 75.75 217 ASP A O 1
ATOM 1841 N N . LEU A 1 218 ? 5.160 10.539 2.844 1.00 79.06 218 LEU A N 1
ATOM 1842 C CA . LEU A 1 218 ? 3.751 10.513 3.191 1.00 79.06 218 LEU A CA 1
ATOM 1843 C C . LEU A 1 218 ? 3.244 9.164 3.690 1.00 79.06 218 LEU A C 1
ATOM 1845 O O . LEU A 1 218 ? 2.567 9.099 4.712 1.00 79.06 218 LEU A O 1
ATOM 1849 N N . SER A 1 219 ? 3.541 8.082 2.968 1.00 85.81 219 SER A N 1
ATOM 1850 C CA . SER A 1 219 ? 3.005 6.765 3.328 1.00 85.81 219 SER A CA 1
ATOM 1851 C C . SER A 1 219 ? 3.563 6.333 4.685 1.00 85.81 219 SER A C 1
ATOM 1853 O O . SER A 1 219 ? 2.824 5.841 5.535 1.00 85.81 219 SER A O 1
ATOM 1855 N N . GLY A 1 220 ? 4.851 6.605 4.921 1.00 86.50 220 GLY A N 1
ATOM 1856 C CA . GLY A 1 220 ? 5.501 6.382 6.211 1.00 86.50 220 GLY A CA 1
ATOM 1857 C C . GLY A 1 220 ? 4.921 7.254 7.327 1.00 86.50 220 GLY A C 1
ATOM 1858 O O . GLY A 1 220 ? 4.650 6.745 8.412 1.00 86.50 220 GLY A O 1
ATOM 1859 N N . GLN A 1 221 ? 4.659 8.537 7.060 1.00 89.75 221 GLN A N 1
ATOM 1860 C CA . GLN A 1 221 ? 4.047 9.457 8.026 1.00 89.75 221 GLN A CA 1
ATOM 1861 C C . GLN A 1 221 ? 2.624 9.031 8.414 1.00 89.75 221 GLN A C 1
ATOM 1863 O O . GLN A 1 221 ? 2.295 9.045 9.598 1.00 89.75 221 GLN A O 1
ATOM 1868 N N . ILE A 1 222 ? 1.795 8.599 7.453 1.00 91.50 222 ILE A N 1
ATOM 1869 C CA . ILE A 1 222 ? 0.464 8.035 7.737 1.00 91.50 222 ILE A CA 1
ATOM 1870 C C . ILE A 1 222 ? 0.594 6.831 8.668 1.00 91.50 222 ILE A C 1
ATOM 1872 O O . ILE A 1 222 ? -0.093 6.762 9.685 1.00 91.50 222 ILE A O 1
ATOM 1876 N N . ILE A 1 223 ? 1.473 5.883 8.331 1.00 91.62 223 ILE A N 1
ATOM 1877 C CA . ILE A 1 223 ? 1.667 4.670 9.130 1.00 91.62 223 ILE A CA 1
ATOM 1878 C C . ILE A 1 223 ? 2.121 5.033 10.548 1.00 91.62 223 ILE A C 1
ATOM 1880 O O . ILE A 1 223 ? 1.581 4.497 11.514 1.00 91.62 223 ILE A O 1
ATOM 1884 N N . LEU A 1 224 ? 3.049 5.982 10.690 1.00 92.81 224 LEU A N 1
ATOM 1885 C CA . LEU A 1 224 ? 3.507 6.464 11.991 1.00 92.81 224 LEU A CA 1
ATOM 1886 C C . LEU A 1 224 ? 2.350 7.049 12.814 1.00 92.81 224 LEU A C 1
ATOM 1888 O O . LEU A 1 224 ? 2.178 6.669 13.971 1.00 92.81 224 LEU A O 1
ATOM 1892 N N . LEU A 1 225 ? 1.521 7.912 12.215 1.00 94.00 225 LEU A N 1
ATOM 1893 C CA . LEU A 1 225 ? 0.349 8.493 12.881 1.00 94.00 225 LEU A CA 1
ATOM 1894 C C . LEU A 1 225 ? -0.640 7.415 13.344 1.00 94.00 225 LEU A C 1
ATOM 1896 O O . LEU A 1 225 ? -1.170 7.501 14.448 1.00 94.00 225 LEU A O 1
ATOM 1900 N N . LEU A 1 226 ? -0.855 6.365 12.549 1.00 93.50 226 LEU A N 1
ATOM 1901 C CA . LEU A 1 226 ? -1.735 5.256 12.929 1.00 93.50 226 LEU A CA 1
ATOM 1902 C C . LEU A 1 226 ? -1.208 4.440 14.118 1.00 93.50 226 LEU A C 1
ATOM 1904 O O . LEU A 1 226 ? -2.005 3.854 14.856 1.00 93.50 226 LEU A O 1
ATOM 1908 N N . ILE A 1 227 ? 0.116 4.394 14.293 1.00 92.81 227 ILE A N 1
ATOM 1909 C CA . ILE A 1 227 ? 0.797 3.632 15.346 1.00 92.81 227 ILE A CA 1
ATOM 1910 C C . ILE A 1 227 ? 0.824 4.389 16.682 1.00 92.81 227 ILE A C 1
ATOM 1912 O O . ILE A 1 227 ? 0.803 3.747 17.730 1.00 92.81 227 ILE A O 1
ATOM 1916 N N . VAL A 1 228 ? 0.818 5.727 16.691 1.00 93.75 228 VAL A N 1
ATOM 1917 C CA . VAL A 1 228 ? 0.895 6.517 17.939 1.00 93.75 228 VAL A CA 1
ATOM 1918 C C . VAL A 1 228 ? -0.183 6.124 18.970 1.00 93.75 228 VAL A C 1
ATOM 1920 O O . VAL A 1 228 ? 0.187 5.847 20.114 1.00 93.75 228 VAL A O 1
ATOM 1923 N N . PRO A 1 229 ? -1.482 6.002 18.618 1.00 91.38 229 PRO A N 1
ATOM 1924 C CA . PRO A 1 229 ? -2.504 5.554 19.570 1.00 91.38 229 PRO A CA 1
ATOM 1925 C C . PRO A 1 229 ? -2.280 4.130 20.087 1.00 91.38 229 PRO A C 1
ATOM 1927 O O . PRO A 1 229 ? -2.561 3.846 21.249 1.00 91.38 229 PRO A O 1
ATOM 1930 N N . LEU A 1 230 ? -1.736 3.238 19.250 1.00 88.56 230 LEU A N 1
ATOM 1931 C CA . LEU A 1 230 ? -1.401 1.869 19.652 1.00 88.56 230 LEU A CA 1
ATOM 1932 C C . LEU A 1 230 ? -0.272 1.867 20.690 1.00 88.56 230 LEU A C 1
ATOM 1934 O O . LEU A 1 230 ? -0.389 1.205 21.721 1.00 88.56 230 LEU A O 1
ATOM 1938 N N . ILE A 1 231 ? 0.789 2.648 20.461 1.00 91.06 231 ILE A N 1
ATOM 1939 C CA . ILE A 1 231 ? 1.890 2.800 21.423 1.00 91.06 231 ILE A CA 1
ATOM 1940 C C . ILE A 1 231 ? 1.354 3.359 22.744 1.00 91.06 231 ILE A C 1
ATOM 1942 O O . ILE A 1 231 ? 1.606 2.775 23.794 1.00 91.06 231 ILE A O 1
ATOM 1946 N N . TYR A 1 232 ? 0.564 4.433 22.701 1.00 90.56 232 TYR A N 1
ATOM 1947 C CA . TYR A 1 232 ? -0.034 5.018 23.901 1.00 90.56 232 TYR A CA 1
ATOM 1948 C C . TYR A 1 232 ? -0.858 3.995 24.697 1.00 90.56 232 TYR A C 1
ATOM 1950 O O . TYR A 1 232 ? -0.634 3.819 25.894 1.00 90.56 232 TYR A O 1
ATOM 1958 N N . SER A 1 233 ? -1.755 3.268 24.024 1.00 86.19 233 SER A N 1
ATOM 1959 C CA . SER A 1 233 ? -2.611 2.262 24.656 1.00 86.19 233 SER A CA 1
ATOM 1960 C C . SER A 1 233 ? -1.792 1.142 25.311 1.00 86.19 233 SER A C 1
ATOM 1962 O O . SER A 1 233 ? -2.034 0.779 26.462 1.00 86.19 233 SER A O 1
ATOM 1964 N N . THR A 1 234 ? -0.756 0.641 24.629 1.00 86.12 234 THR A N 1
ATOM 1965 C CA . THR A 1 234 ? 0.127 -0.401 25.186 1.00 86.12 234 THR A CA 1
ATOM 1966 C C . THR A 1 234 ? 0.944 0.077 26.389 1.00 86.12 234 THR A C 1
ATOM 1968 O O . THR A 1 234 ? 1.106 -0.673 27.352 1.00 86.12 234 THR A O 1
ATOM 1971 N N . LEU A 1 235 ? 1.423 1.326 26.380 1.00 87.94 235 LEU A N 1
ATOM 1972 C CA . LEU A 1 235 ? 2.140 1.911 27.515 1.00 87.94 235 LEU A CA 1
ATOM 1973 C C . LEU A 1 235 ? 1.214 2.135 28.716 1.00 87.94 235 LEU A C 1
ATOM 1975 O O . LEU A 1 235 ? 1.602 1.811 29.838 1.00 87.94 235 LEU A O 1
ATOM 1979 N N . LYS A 1 236 ? -0.016 2.607 28.484 1.00 84.88 236 LYS A N 1
ATOM 1980 C CA . LYS A 1 236 ? -1.030 2.789 29.533 1.00 84.88 236 LYS A CA 1
ATOM 1981 C C . LYS A 1 236 ? -1.411 1.465 30.206 1.00 84.88 236 LYS A C 1
ATOM 1983 O O . LYS A 1 236 ? -1.443 1.376 31.428 1.00 84.88 236 LYS A O 1
ATOM 1988 N N . LEU A 1 237 ? -1.602 0.398 29.425 1.00 75.62 237 LEU A N 1
ATOM 1989 C CA . LEU A 1 237 ? -1.849 -0.943 29.975 1.00 75.62 237 LEU A CA 1
ATOM 1990 C C . LEU A 1 237 ? -0.697 -1.423 30.869 1.00 75.62 237 LEU A C 1
ATOM 1992 O O . LEU A 1 237 ? -0.921 -2.081 31.884 1.00 75.62 237 LEU A O 1
ATOM 1996 N N . LYS A 1 238 ? 0.550 -1.086 30.518 1.00 74.50 238 LYS A N 1
ATOM 1997 C CA . LYS A 1 238 ? 1.715 -1.425 31.340 1.00 74.50 238 LYS A CA 1
ATOM 1998 C C . LYS A 1 238 ? 1.718 -0.661 32.666 1.00 74.50 238 LYS A C 1
ATOM 2000 O O . LYS A 1 238 ? 2.096 -1.250 33.674 1.00 74.50 238 LYS A O 1
ATOM 2005 N N . THR A 1 239 ? 1.306 0.608 32.681 1.00 72.44 239 THR A N 1
ATOM 2006 C CA . THR A 1 239 ? 1.231 1.404 33.916 1.00 72.44 239 THR A CA 1
ATOM 2007 C C . THR A 1 239 ? 0.097 0.959 34.830 1.00 72.44 239 THR A C 1
ATOM 2009 O O . THR A 1 239 ? 0.316 0.872 36.030 1.00 72.44 239 THR A O 1
ATOM 2012 N N . ASP A 1 240 ? -1.064 0.588 34.286 1.00 71.69 240 ASP A N 1
ATOM 2013 C CA . ASP A 1 240 ? -2.204 0.121 35.092 1.00 71.69 240 ASP A CA 1
ATOM 2014 C C . ASP A 1 240 ? -1.910 -1.226 35.790 1.00 71.69 240 ASP A C 1
ATOM 2016 O O . ASP A 1 240 ? -2.425 -1.507 36.873 1.00 71.69 240 ASP A O 1
ATOM 2020 N N . ASN A 1 241 ? -1.020 -2.044 35.213 1.00 64.75 241 ASN A N 1
ATOM 2021 C CA . ASN A 1 241 ? -0.527 -3.283 35.826 1.00 64.75 241 ASN A CA 1
ATOM 2022 C C . ASN A 1 241 ? 0.481 -3.049 36.967 1.00 64.75 241 ASN A C 1
ATOM 2024 O O . ASN A 1 241 ? 0.744 -3.962 37.753 1.00 64.75 241 ASN A O 1
ATOM 2028 N N . ILE A 1 242 ? 1.048 -1.845 37.077 1.00 62.53 242 ILE A N 1
ATOM 2029 C CA . ILE A 1 242 ? 1.893 -1.442 38.200 1.00 62.53 242 ILE A CA 1
ATOM 2030 C C . ILE A 1 242 ? 0.950 -0.844 39.243 1.00 62.53 242 ILE A C 1
ATOM 2032 O O . ILE A 1 242 ? 0.641 0.345 39.215 1.00 62.53 242 ILE A O 1
ATOM 2036 N N . LYS A 1 243 ? 0.455 -1.675 40.169 1.00 52.78 243 LYS A N 1
ATOM 2037 C CA . LYS A 1 243 ? -0.255 -1.167 41.350 1.00 52.78 243 LYS A CA 1
ATOM 2038 C C . LYS A 1 243 ? 0.691 -0.222 42.086 1.00 52.78 243 LYS A C 1
ATOM 2040 O O . LYS A 1 243 ? 1.652 -0.679 42.702 1.00 52.78 243 LYS A O 1
ATOM 2045 N N . PHE A 1 244 ? 0.428 1.078 42.029 1.00 55.38 244 PHE A N 1
ATOM 2046 C CA . PHE A 1 244 ? 1.070 2.017 42.933 1.00 55.38 244 PHE A CA 1
ATOM 2047 C C . PHE A 1 244 ? 0.595 1.671 44.343 1.00 55.38 244 PHE A C 1
ATOM 2049 O O . PHE A 1 244 ? -0.568 1.885 44.683 1.00 55.38 244 PHE A O 1
ATOM 2056 N N . ALA A 1 245 ? 1.477 1.060 45.135 1.00 50.41 245 ALA A N 1
ATOM 2057 C CA . ALA A 1 245 ? 1.286 1.004 46.572 1.00 50.41 245 ALA A CA 1
ATOM 2058 C C . ALA A 1 245 ? 1.327 2.459 47.064 1.00 50.41 245 ALA A C 1
ATOM 2060 O O . ALA A 1 245 ? 2.316 3.145 46.789 1.00 50.41 245 ALA A O 1
ATOM 2061 N N . PRO A 1 246 ? 0.257 2.972 47.692 1.00 48.84 246 PRO A N 1
ATOM 2062 C CA . PRO A 1 246 ? 0.334 4.271 48.336 1.00 48.84 246 PRO A CA 1
ATOM 2063 C C . PRO A 1 246 ? 1.392 4.176 49.443 1.00 48.84 246 PRO A C 1
ATOM 2065 O O . PRO A 1 246 ? 1.293 3.299 50.304 1.00 48.84 246 PRO A O 1
ATOM 2068 N N . ASN A 1 247 ? 2.414 5.033 49.368 1.00 45.38 247 ASN A N 1
ATOM 2069 C CA . ASN A 1 247 ? 3.268 5.355 50.512 1.00 45.38 247 ASN A CA 1
ATOM 2070 C C . ASN A 1 247 ? 2.535 6.340 51.420 1.00 45.38 247 ASN A C 1
ATOM 2072 O O . ASN A 1 247 ? 1.874 7.248 50.862 1.00 45.38 247 ASN A O 1
#

Sequence (247 aa):
MNYLLLYFFAIILSFSIIGHGYLLSKIINKDLLNFNIGYQGLLGILFLTMISYITIFFTKHGYIHNIILHVIGVLSFIYFLKKKKIYSELSRLILIFTILFIGLLIIVNHDDFNYYHLTYSLGLTENKIFFGLGHFSHGYKHHSSLFFFNSIIFLPFIKFYLFHSLGWFTLVFANYLIIDYLLFKKNKELNFEYFFYLLTLIFINIKYSRIGGYGTDLSGQIILLLIVPLIYSTLKLKTDNIKFAPN